Protein AF-A0A7S3RG08-F1 (afdb_monomer_lite)

Foldseek 3Di:
DDDDDDDDDPPVVVVVVVVVVVVVPPDDDQPVVLVVAEDDDQWDADPVRDTDGAAPSSVQSVVQCCCVPVAVVVLCVVVVFDAQHEYADDLQDPDQKDKDWAWDWDWDADPVRDTDTDTDTHIYIHGHQAHRPVGDDRNPHGFFPLQVNLRSLLNSLCSPPVDPDLSSLLVSLVSQLVCVVSVNADLVPGDHPPDDPQPSSNVCSNCSSPDDSVVSVVSRVVVVVVVVVVVVVVCVVVVVPDDDDDDDDD

pLDDT: mean 86.71, std 19.82, range [32.44, 98.81]

Sequence (250 aa):
KVPKAQVRSASSAATLRSTLSEAKKQDDSVDPALYAQYFSFCTMKGPDGQKIALRNRDKVVKTLHDLNSKVATPICRKFGLRFSFFSEHHCQAKKAGVTVKEPMRLRKKNADGEEIEELRHLVTIRLRLRVHPTKGDPHKDFISRGTQMAVLLHELCHLKHMNHGKGFMLFLREIFAHAKTLGIFNPAELSNEIPSPWPWEQAIFRTGGDVEEEELLRLFAEDVAARKAKEAAKAATEGAEQPEAAEAHP

Organism: NCBI:txid141414

Structure (mmCIF, N/CA/C/O backbone):
data_AF-A0A7S3RG08-F1
#
_entry.id   AF-A0A7S3RG08-F1
#
loop_
_atom_site.group_PDB
_atom_site.id
_atom_site.type_symbol
_atom_site.label_atom_id
_atom_site.label_alt_id
_atom_site.label_comp_id
_atom_site.label_asym_id
_atom_site.label_entity_id
_atom_site.label_seq_id
_atom_site.pdbx_PDB_ins_code
_atom_site.Cartn_x
_atom_site.Cartn_y
_atom_site.Cartn_z
_atom_site.occupancy
_atom_site.B_iso_or_equiv
_atom_site.auth_seq_id
_atom_site.auth_comp_id
_atom_site.auth_asym_id
_atom_site.auth_atom_id
_atom_site.pdbx_PDB_model_num
ATOM 1 N N . LYS A 1 1 ? 0.805 3.610 -74.598 1.00 41.62 1 LYS A N 1
ATOM 2 C CA . LYS A 1 1 ? 0.544 2.249 -74.062 1.00 41.62 1 LYS A CA 1
ATOM 3 C C . LYS A 1 1 ? 0.907 2.246 -72.580 1.00 41.62 1 LYS A C 1
ATOM 5 O O . LYS A 1 1 ? 2.076 2.427 -72.286 1.00 41.62 1 LYS A O 1
ATOM 10 N N . VAL A 1 2 ? -0.066 2.086 -71.681 1.00 32.44 2 VAL A N 1
ATOM 11 C CA . VAL A 1 2 ? 0.144 1.905 -70.230 1.00 32.44 2 VAL A CA 1
ATOM 12 C C . VAL A 1 2 ? -0.869 0.849 -69.774 1.00 32.44 2 VAL A C 1
ATOM 14 O O . VAL A 1 2 ? -2.054 1.037 -70.057 1.00 32.44 2 VAL A O 1
ATOM 17 N N . PRO A 1 3 ? -0.462 -0.268 -69.148 1.00 40.38 3 PRO A N 1
ATOM 18 C CA . PRO A 1 3 ? -1.406 -1.272 -68.675 1.00 40.38 3 PRO A CA 1
ATOM 19 C C . PRO A 1 3 ? -1.976 -0.886 -67.304 1.00 40.38 3 PRO A C 1
ATOM 21 O O . PRO A 1 3 ? -1.238 -0.556 -66.378 1.00 40.38 3 PRO A O 1
ATOM 24 N N . LYS A 1 4 ? -3.302 -0.983 -67.154 1.00 40.00 4 LYS A N 1
ATOM 25 C CA . LYS A 1 4 ? -3.939 -1.070 -65.833 1.00 40.00 4 LYS A CA 1
ATOM 26 C C . LYS A 1 4 ? -3.632 -2.443 -65.231 1.00 40.00 4 LYS A C 1
ATOM 28 O O . LYS A 1 4 ? -3.818 -3.448 -65.910 1.00 40.00 4 LYS A O 1
ATOM 33 N N . ALA A 1 5 ? -3.282 -2.487 -63.950 1.00 36.06 5 ALA A N 1
ATOM 34 C CA . ALA A 1 5 ? -3.317 -3.707 -63.150 1.00 36.06 5 ALA A CA 1
ATOM 35 C C . ALA A 1 5 ? -4.125 -3.445 -61.872 1.00 36.06 5 ALA A C 1
ATOM 37 O O . ALA A 1 5 ? -3.816 -2.538 -61.104 1.00 36.06 5 ALA A O 1
ATOM 38 N N . GLN A 1 6 ? -5.181 -4.230 -61.668 1.00 38.22 6 GLN A N 1
ATOM 39 C CA . GLN A 1 6 ? -6.057 -4.175 -60.500 1.00 38.22 6 GLN A CA 1
ATOM 40 C C . GLN A 1 6 ? -6.332 -5.614 -60.057 1.00 38.22 6 GLN A C 1
ATOM 42 O O . GLN A 1 6 ? -7.189 -6.275 -60.635 1.00 38.22 6 GLN A O 1
ATOM 47 N N . VAL A 1 7 ? -5.631 -6.106 -59.030 1.00 34.84 7 VAL A N 1
ATOM 48 C CA . VAL A 1 7 ? -5.996 -7.355 -58.337 1.00 34.84 7 VAL A CA 1
ATOM 49 C C . VAL A 1 7 ? -5.845 -7.175 -56.825 1.00 34.84 7 VAL A C 1
ATOM 51 O O . VAL A 1 7 ? -5.022 -6.405 -56.337 1.00 34.84 7 VAL A O 1
ATOM 54 N N . ARG A 1 8 ? -6.739 -7.847 -56.100 1.00 38.22 8 ARG A N 1
ATOM 55 C CA . ARG A 1 8 ? -7.022 -7.730 -54.665 1.00 38.22 8 ARG A CA 1
ATOM 56 C C . ARG A 1 8 ? -5.995 -8.476 -53.803 1.00 38.22 8 ARG A C 1
ATOM 58 O O . ARG A 1 8 ? -5.472 -9.499 -54.225 1.00 38.22 8 ARG A O 1
ATOM 65 N N . SER A 1 9 ? -5.863 -8.074 -52.536 1.00 36.94 9 SER A N 1
ATOM 66 C CA . SER A 1 9 ? -5.357 -8.943 -51.462 1.00 36.94 9 SER A CA 1
ATOM 67 C C . SER A 1 9 ? -6.270 -8.853 -50.237 1.00 36.94 9 SER A C 1
ATOM 69 O O . SER A 1 9 ? -6.227 -7.892 -49.472 1.00 36.94 9 SER A O 1
ATOM 71 N N . ALA A 1 10 ? -7.125 -9.861 -50.051 1.00 41.03 10 ALA A N 1
ATOM 72 C CA . ALA A 1 10 ? -8.086 -9.946 -48.944 1.00 41.03 10 ALA A CA 1
ATOM 73 C C . ALA A 1 10 ? -7.464 -10.499 -47.637 1.00 41.03 10 ALA A C 1
ATOM 75 O O . ALA A 1 10 ? -8.153 -11.107 -46.823 1.00 41.03 10 ALA A O 1
ATOM 76 N N . SER A 1 11 ? -6.155 -10.306 -47.442 1.00 44.78 11 SER A N 1
ATOM 77 C CA . SER A 1 11 ? -5.362 -10.970 -46.394 1.00 44.78 11 SER A CA 1
ATOM 78 C C . SER A 1 11 ? -5.522 -10.351 -44.990 1.00 44.78 11 SER A C 1
ATOM 80 O O . SER A 1 11 ? -5.524 -11.057 -43.986 1.00 44.78 11 SER A O 1
ATOM 82 N N . SER A 1 12 ? -5.747 -9.034 -44.895 1.00 49.91 12 SER A N 1
ATOM 83 C CA . SER A 1 12 ? -5.766 -8.303 -43.610 1.00 49.91 12 SER A CA 1
ATOM 84 C C . SER A 1 12 ? -6.904 -8.718 -42.653 1.00 49.91 12 SER A C 1
ATOM 86 O O . SER A 1 12 ? -6.709 -8.849 -41.442 1.00 49.91 12 SER A O 1
ATOM 88 N N . ALA A 1 13 ? -8.104 -8.980 -43.184 1.00 38.69 13 ALA A N 1
ATOM 89 C CA . ALA A 1 13 ? -9.294 -9.221 -42.363 1.00 38.69 13 ALA A CA 1
ATOM 90 C C . ALA A 1 13 ? -9.295 -10.586 -41.645 1.00 38.69 13 ALA A C 1
ATOM 92 O O . ALA A 1 13 ? -9.908 -10.714 -40.583 1.00 38.69 13 ALA A O 1
ATOM 93 N N . ALA A 1 14 ? -8.611 -11.596 -42.193 1.00 39.59 14 ALA A N 1
ATOM 94 C CA . ALA A 1 14 ? -8.509 -12.918 -41.575 1.00 39.59 14 ALA A CA 1
ATOM 95 C C . ALA A 1 14 ? -7.626 -12.876 -40.316 1.00 39.59 14 ALA A C 1
ATOM 97 O O . ALA A 1 14 ? -8.040 -13.336 -39.253 1.00 39.59 14 ALA A O 1
ATOM 98 N N . THR A 1 15 ? -6.464 -12.225 -40.399 1.00 42.50 15 THR A N 1
ATOM 99 C CA . THR A 1 15 ? -5.513 -12.068 -39.284 1.00 42.50 15 THR A CA 1
ATOM 100 C C . THR A 1 15 ? -6.096 -11.231 -38.135 1.00 42.50 15 THR A C 1
ATOM 102 O O . THR A 1 15 ? -5.919 -11.562 -36.959 1.00 42.50 15 THR A O 1
ATOM 105 N N . LEU A 1 16 ? -6.877 -10.191 -38.454 1.00 37.06 16 LEU A N 1
ATOM 106 C CA . LEU A 1 16 ? -7.603 -9.397 -37.452 1.00 37.06 16 LEU A CA 1
ATOM 107 C C . LEU A 1 16 ? -8.741 -10.179 -36.772 1.00 37.06 16 LEU A C 1
ATOM 109 O O . LEU A 1 16 ? -8.974 -10.000 -35.579 1.00 37.06 16 LEU A O 1
ATOM 113 N N . ARG A 1 17 ? -9.428 -11.088 -37.479 1.00 38.31 17 ARG A N 1
ATOM 114 C CA . ARG A 1 17 ? -10.416 -11.985 -36.846 1.00 38.31 17 ARG A CA 1
ATOM 115 C C . ARG A 1 17 ? -9.762 -13.094 -36.021 1.00 38.31 17 ARG A C 1
ATOM 117 O O . ARG A 1 17 ? -10.296 -13.424 -34.967 1.00 38.31 17 ARG A O 1
ATOM 124 N N . SER A 1 18 ? -8.609 -13.616 -36.448 1.00 39.56 18 SER A N 1
ATOM 125 C CA . SER A 1 18 ? -7.831 -14.612 -35.695 1.00 39.56 18 SER A CA 1
ATOM 126 C C . SER A 1 18 ? -7.465 -14.079 -34.310 1.00 39.56 18 SER A C 1
ATOM 128 O O . SER A 1 18 ? -7.875 -14.650 -33.300 1.00 39.56 18 SER A O 1
ATOM 130 N N . THR A 1 19 ? -6.812 -12.915 -34.268 1.00 42.00 19 THR A N 1
ATOM 131 C CA . THR A 1 19 ? -6.352 -12.266 -33.029 1.00 42.00 19 THR A CA 1
ATOM 132 C C . THR A 1 19 ? -7.499 -11.840 -32.101 1.00 42.00 19 THR A C 1
ATOM 134 O O . THR A 1 19 ? -7.378 -11.949 -30.881 1.00 42.00 19 THR A O 1
ATOM 137 N N . LEU A 1 20 ? -8.653 -11.435 -32.650 1.00 40.72 20 LEU A N 1
ATOM 138 C CA . LEU A 1 20 ? -9.878 -11.200 -31.868 1.00 40.72 20 LEU A CA 1
ATOM 139 C C . LEU A 1 20 ? -10.542 -12.493 -31.354 1.00 40.72 20 LEU A C 1
ATOM 141 O O . LEU A 1 20 ? -11.246 -12.446 -30.346 1.00 40.72 20 LEU A O 1
ATOM 145 N N . SER A 1 21 ? -10.338 -13.637 -32.016 1.00 39.09 21 SER A N 1
ATOM 146 C CA . SER A 1 21 ? -10.862 -14.935 -31.565 1.00 39.09 21 SER A CA 1
ATOM 147 C C . SER A 1 21 ? -9.992 -15.577 -30.479 1.00 39.09 21 SER A C 1
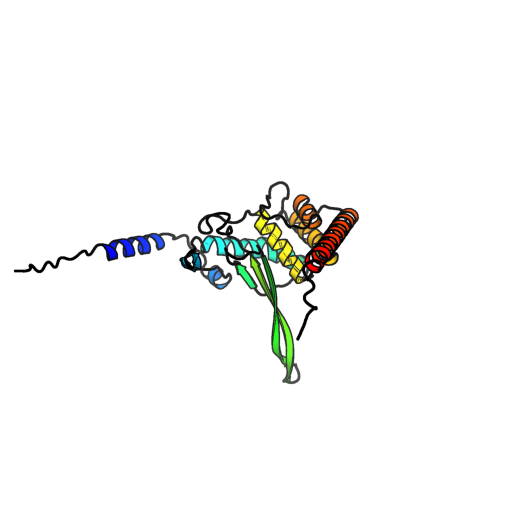ATOM 149 O O . SER A 1 21 ? -10.526 -16.162 -29.540 1.00 39.09 21 SER A O 1
ATOM 151 N N . GLU A 1 22 ? -8.670 -15.394 -30.538 1.00 39.09 22 GLU A N 1
ATOM 152 C CA . GLU A 1 22 ? -7.740 -15.857 -29.498 1.00 39.09 22 GLU A CA 1
ATOM 153 C C . GLU A 1 22 ? -7.915 -15.065 -28.196 1.00 39.09 22 GLU A C 1
ATOM 155 O O . GLU A 1 22 ? -7.940 -15.654 -27.118 1.00 39.09 22 GLU A O 1
ATOM 160 N N . ALA A 1 23 ? -8.188 -13.757 -28.284 1.00 44.62 23 ALA A N 1
ATOM 161 C CA . ALA A 1 23 ? -8.595 -12.941 -27.134 1.00 44.62 23 ALA A CA 1
ATOM 162 C C . ALA A 1 23 ? -9.942 -13.367 -26.503 1.00 44.62 23 ALA A C 1
ATOM 164 O O . ALA A 1 23 ? -10.300 -12.874 -25.436 1.00 44.62 23 ALA A O 1
ATOM 165 N N . LYS A 1 24 ? -10.692 -14.268 -27.155 1.00 40.78 24 LYS A N 1
ATOM 166 C CA . LYS A 1 24 ? -11.990 -14.794 -26.706 1.00 40.78 24 LYS A CA 1
ATOM 167 C C . LYS A 1 24 ? -11.924 -16.211 -26.120 1.00 40.78 24 LYS A C 1
ATOM 169 O O . LYS A 1 24 ? -12.954 -16.710 -25.681 1.00 40.78 24 LYS A O 1
ATOM 174 N N . LYS A 1 25 ? -10.747 -16.851 -26.101 1.00 42.16 25 LYS A N 1
ATOM 175 C CA . LYS A 1 25 ? -10.520 -18.204 -25.548 1.00 42.16 25 LYS A CA 1
ATOM 176 C C . LYS A 1 25 ? -9.826 -18.198 -24.177 1.00 42.16 25 LYS A C 1
ATOM 178 O O . LYS A 1 25 ? -9.094 -19.123 -23.847 1.00 42.16 25 LYS A O 1
ATOM 183 N N . GLN A 1 26 ? -10.064 -17.163 -23.377 1.00 46.97 26 GLN A N 1
ATOM 184 C CA . GLN A 1 26 ? -9.669 -17.127 -21.968 1.00 46.97 26 GLN A CA 1
ATOM 185 C C . GLN A 1 26 ? -10.935 -17.143 -21.101 1.00 46.97 26 GLN A C 1
ATOM 187 O O . GLN A 1 26 ? -11.275 -16.159 -20.447 1.00 46.97 26 GLN A O 1
ATOM 192 N N . ASP A 1 27 ? -11.667 -18.257 -21.191 1.00 53.16 27 ASP A N 1
ATOM 193 C CA . ASP A 1 27 ? -12.793 -18.563 -20.311 1.00 53.16 27 ASP A CA 1
ATOM 194 C C . ASP A 1 27 ? -12.271 -19.306 -19.079 1.00 53.16 27 ASP A C 1
ATOM 196 O O . ASP A 1 27 ? -11.858 -20.459 -19.160 1.00 53.16 27 ASP A O 1
ATOM 200 N N . ASP A 1 28 ? -12.251 -18.586 -17.964 1.00 45.59 28 ASP A N 1
ATOM 201 C CA . ASP A 1 28 ? -12.190 -19.110 -16.603 1.00 45.59 28 ASP A CA 1
ATOM 202 C C . ASP A 1 28 ? -13.048 -18.144 -15.783 1.00 45.59 28 ASP A C 1
ATOM 204 O O . ASP A 1 28 ? -12.583 -17.064 -15.397 1.00 45.59 28 ASP A O 1
ATOM 208 N N . SER A 1 29 ? -14.327 -18.491 -15.624 1.00 55.09 29 SER A N 1
ATOM 209 C CA . SER A 1 29 ? -15.414 -17.661 -15.087 1.00 55.09 29 SER A CA 1
ATOM 210 C C . SER A 1 29 ? -14.999 -16.744 -13.924 1.00 55.09 29 SER A C 1
ATOM 212 O O . SER A 1 29 ? -14.999 -17.101 -12.746 1.00 55.09 29 SER A O 1
ATOM 214 N N . VAL A 1 30 ? -14.660 -15.495 -14.253 1.00 61.38 30 VAL A N 1
ATOM 215 C CA . VAL A 1 30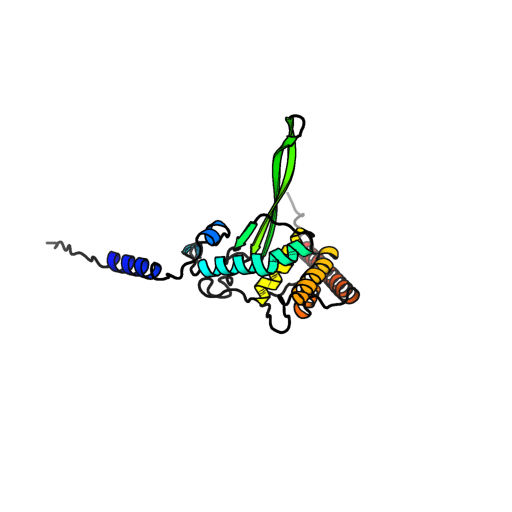 ? -14.405 -14.460 -13.249 1.00 61.38 30 VAL A CA 1
ATOM 216 C C . VAL A 1 30 ? -15.740 -13.855 -12.859 1.00 61.38 30 VAL A C 1
ATOM 218 O O . VAL A 1 30 ? -16.431 -13.305 -13.715 1.00 61.38 30 VAL A O 1
ATOM 221 N N . ASP A 1 31 ? -16.070 -13.924 -11.572 1.00 75.19 31 ASP A N 1
ATOM 222 C CA . ASP A 1 31 ? -17.279 -13.327 -11.010 1.00 75.19 31 ASP A CA 1
ATOM 223 C C . ASP A 1 31 ? -17.441 -11.856 -11.466 1.00 75.19 31 ASP A C 1
ATOM 225 O O . ASP A 1 31 ? -16.602 -11.007 -11.127 1.00 75.19 31 ASP A O 1
ATOM 229 N N . PRO A 1 32 ? -18.507 -11.522 -12.226 1.00 79.44 32 PRO A N 1
ATOM 230 C CA . PRO A 1 32 ? -18.786 -10.156 -12.657 1.00 79.44 32 PRO A CA 1
ATOM 231 C C . PRO A 1 32 ? -18.898 -9.157 -11.497 1.00 79.44 32 PRO A C 1
ATOM 233 O O . PRO A 1 32 ? -18.576 -7.980 -11.682 1.00 79.44 32 PRO A O 1
ATOM 236 N N . ALA A 1 33 ? -19.284 -9.603 -10.294 1.00 81.31 33 ALA A N 1
ATOM 237 C CA . ALA A 1 33 ? -19.347 -8.747 -9.111 1.00 81.31 33 ALA A CA 1
ATOM 238 C C . ALA A 1 33 ? -17.959 -8.222 -8.696 1.00 81.31 33 ALA A C 1
ATOM 240 O O . ALA A 1 33 ? -17.837 -7.069 -8.277 1.00 81.31 33 ALA A O 1
ATOM 241 N N . LEU A 1 34 ? -16.888 -9.002 -8.892 1.00 83.19 34 LEU A N 1
ATOM 242 C CA . LEU A 1 34 ? -15.521 -8.543 -8.617 1.00 83.19 34 LEU A CA 1
ATOM 243 C C . LEU A 1 34 ? -15.086 -7.430 -9.580 1.00 83.19 34 LEU A C 1
ATOM 245 O O . LEU A 1 34 ? -14.428 -6.479 -9.158 1.00 83.19 34 LEU A O 1
ATOM 249 N N . TYR A 1 35 ? -15.488 -7.501 -10.851 1.00 81.75 35 TYR A N 1
ATOM 250 C CA . TYR A 1 35 ? -15.232 -6.431 -11.823 1.00 81.75 35 TYR A CA 1
ATOM 251 C C . TYR A 1 35 ? -16.046 -5.159 -11.554 1.00 81.75 35 TYR A C 1
ATOM 253 O O . TYR A 1 35 ? -15.590 -4.072 -11.908 1.00 81.75 35 TYR A O 1
ATOM 261 N N . ALA A 1 36 ? -17.213 -5.273 -10.916 1.00 83.00 36 ALA A N 1
ATOM 262 C CA . ALA A 1 36 ? -17.966 -4.117 -10.430 1.00 83.00 36 ALA A CA 1
ATOM 263 C C . ALA A 1 36 ? -17.318 -3.475 -9.186 1.00 83.00 36 ALA A C 1
ATOM 265 O O . ALA A 1 36 ? -17.436 -2.266 -8.991 1.00 83.00 36 ALA A O 1
ATOM 266 N N . GLN A 1 37 ? -16.619 -4.262 -8.357 1.00 88.62 37 GLN A N 1
ATOM 267 C CA . GLN A 1 37 ? -16.020 -3.797 -7.102 1.00 88.62 37 GLN A CA 1
ATOM 268 C C . GLN A 1 37 ? -14.590 -3.240 -7.250 1.00 88.62 37 GLN A C 1
ATOM 270 O O . GLN A 1 37 ? -14.237 -2.299 -6.537 1.00 88.62 37 GLN A O 1
ATOM 275 N N . TYR A 1 38 ? -13.761 -3.791 -8.147 1.00 94.69 38 TYR A N 1
ATOM 276 C CA . TYR A 1 38 ? -12.337 -3.438 -8.257 1.00 94.69 38 TYR A CA 1
ATOM 277 C C . TYR A 1 38 ? -11.962 -2.866 -9.624 1.00 94.69 38 TYR A C 1
ATOM 279 O O . TYR A 1 38 ? -12.096 -3.512 -10.664 1.00 94.69 38 TYR A O 1
ATOM 287 N N . PHE A 1 39 ? -11.377 -1.667 -9.617 1.00 95.00 39 PHE A N 1
ATOM 288 C CA . PHE A 1 39 ? -10.855 -1.039 -10.827 1.00 95.00 39 PHE A CA 1
ATOM 289 C C . PHE A 1 39 ? -9.467 -1.584 -11.212 1.00 95.00 39 PHE A C 1
ATOM 291 O O . PHE A 1 39 ? -8.525 -1.530 -10.416 1.00 95.00 39 PHE A O 1
ATOM 298 N N . SER A 1 40 ? -9.335 -2.022 -12.470 1.00 96.00 40 SER A N 1
ATOM 299 C CA . SER A 1 40 ? -8.067 -2.361 -13.132 1.00 96.00 40 SER A CA 1
ATOM 300 C C . SER A 1 40 ? -7.937 -1.642 -14.477 1.00 96.00 40 SER A C 1
ATOM 302 O O . SER A 1 40 ? -8.880 -1.619 -15.278 1.00 96.00 40 SER A O 1
ATOM 304 N N . PHE A 1 41 ? -6.750 -1.101 -14.752 1.00 96.31 41 PHE A N 1
ATOM 305 C CA . PHE A 1 41 ? -6.427 -0.395 -15.987 1.00 96.31 41 PHE A CA 1
ATOM 306 C C . PHE A 1 41 ? -6.515 -1.314 -17.213 1.00 96.31 41 PHE A C 1
ATOM 308 O O . PHE A 1 41 ? -6.091 -2.469 -17.200 1.00 96.31 41 PHE A O 1
ATOM 315 N N . CYS A 1 42 ? -7.067 -0.785 -18.304 1.00 95.69 42 CYS A N 1
ATOM 316 C CA . CYS A 1 42 ? -7.198 -1.494 -19.578 1.00 95.69 42 CYS A CA 1
ATOM 317 C C . CYS A 1 42 ? -6.079 -1.180 -20.582 1.00 95.69 42 CYS A C 1
ATOM 319 O O . CYS A 1 42 ? -5.882 -1.951 -21.517 1.00 95.69 42 CYS A O 1
ATOM 321 N N . THR A 1 43 ? -5.333 -0.087 -20.402 1.00 96.88 43 THR A N 1
ATOM 322 C CA . THR A 1 43 ? -4.280 0.355 -21.330 1.00 96.88 43 THR A CA 1
ATOM 323 C C . THR A 1 43 ? -3.111 1.016 -20.610 1.00 96.88 43 THR A C 1
ATOM 325 O O . THR A 1 43 ? -3.338 1.689 -19.608 1.00 96.88 43 THR A O 1
ATOM 328 N N . MET A 1 44 ? -1.917 0.934 -21.197 1.00 96.81 44 MET A N 1
ATOM 329 C CA . MET A 1 44 ? -0.746 1.768 -20.886 1.00 96.81 44 MET A CA 1
ATOM 330 C C . MET A 1 44 ? -0.282 2.556 -22.125 1.00 96.81 44 MET A C 1
ATOM 332 O O . MET A 1 44 ? -0.791 2.322 -23.224 1.00 96.81 44 MET A O 1
ATOM 336 N N . LYS A 1 45 ? 0.689 3.468 -21.981 1.00 96.94 45 LYS A N 1
ATOM 337 C CA . LYS A 1 45 ? 1.345 4.134 -23.122 1.00 96.94 45 LYS A CA 1
ATOM 338 C C . LYS A 1 45 ? 2.577 3.344 -23.573 1.00 96.94 45 LYS A C 1
ATOM 340 O O . LYS A 1 45 ? 3.421 3.013 -22.745 1.00 96.94 45 LYS A O 1
ATOM 345 N N . GLY A 1 46 ? 2.697 3.067 -24.867 1.00 94.19 46 GLY A N 1
ATOM 346 C CA . GLY A 1 46 ? 3.921 2.552 -25.483 1.00 94.19 46 GLY A CA 1
ATOM 347 C C . GLY A 1 46 ? 5.019 3.619 -25.605 1.00 94.19 46 GLY A C 1
ATOM 348 O O . GLY A 1 46 ? 4.766 4.782 -25.277 1.00 94.19 46 GLY A O 1
ATOM 349 N N . PRO A 1 47 ? 6.216 3.246 -26.102 1.00 92.38 47 PRO A N 1
ATOM 350 C CA . PRO A 1 47 ? 7.321 4.180 -26.344 1.00 92.38 47 PRO A CA 1
ATOM 351 C C . PRO A 1 47 ? 6.901 5.367 -27.220 1.00 92.38 47 PRO A C 1
ATOM 353 O O . PRO A 1 47 ? 7.149 6.516 -26.870 1.00 92.38 47 PRO A O 1
ATOM 356 N N . ASP A 1 48 ? 6.138 5.093 -28.280 1.00 94.31 48 ASP A N 1
ATOM 357 C CA . ASP A 1 48 ? 5.648 6.080 -29.256 1.00 94.31 48 ASP A CA 1
ATOM 358 C C . ASP A 1 48 ? 4.373 6.813 -28.781 1.00 94.31 48 ASP A C 1
ATOM 360 O O . ASP A 1 48 ? 3.605 7.354 -29.574 1.00 94.31 48 ASP A O 1
ATOM 364 N N . GLY A 1 49 ? 4.055 6.754 -27.482 1.00 93.69 49 GLY A N 1
ATOM 365 C CA . GLY A 1 49 ? 2.857 7.355 -26.876 1.00 93.69 49 GLY A CA 1
ATOM 366 C C . GLY A 1 49 ? 1.528 6.633 -27.160 1.00 93.69 49 GLY A C 1
ATOM 367 O O . GLY A 1 49 ? 0.529 6.905 -26.488 1.00 93.69 49 GLY A O 1
ATOM 368 N N . GLN A 1 50 ? 1.515 5.690 -28.104 1.00 95.88 50 GLN A N 1
ATOM 369 C CA . GLN A 1 50 ? 0.368 4.861 -28.489 1.00 95.88 50 GLN A CA 1
ATOM 370 C C . GLN A 1 50 ? -0.244 4.062 -27.323 1.00 95.88 50 GLN A C 1
ATOM 372 O O . GLN A 1 50 ? 0.460 3.616 -26.419 1.00 95.88 50 GLN A O 1
ATOM 377 N N . LYS A 1 51 ? -1.569 3.852 -27.328 1.00 97.00 51 LYS A N 1
ATOM 378 C CA . LYS A 1 51 ? -2.265 3.080 -26.281 1.00 97.00 51 LYS A CA 1
ATOM 379 C C . LYS A 1 51 ? -2.114 1.575 -26.525 1.00 97.00 51 LYS A C 1
ATOM 381 O O . LYS A 1 51 ? -2.622 1.061 -27.515 1.00 97.00 51 LYS A O 1
ATOM 386 N N . ILE A 1 52 ? -1.484 0.868 -25.589 1.00 96.69 52 ILE A N 1
ATOM 387 C CA . ILE A 1 52 ? -1.296 -0.590 -25.621 1.00 96.69 52 ILE A CA 1
ATOM 388 C C . ILE A 1 52 ? -2.234 -1.237 -24.596 1.00 96.69 52 ILE A C 1
ATOM 390 O O . ILE A 1 52 ? -2.229 -0.846 -23.429 1.00 96.69 52 ILE A O 1
ATOM 394 N N . ALA A 1 53 ? -3.033 -2.225 -25.009 1.00 97.12 53 ALA A N 1
ATOM 395 C CA . ALA A 1 53 ? -4.000 -2.901 -24.141 1.00 97.12 53 ALA A CA 1
ATOM 396 C C . ALA A 1 53 ? -3.327 -3.850 -23.127 1.00 97.12 53 ALA A C 1
ATOM 398 O O . ALA A 1 53 ? -2.595 -4.767 -23.506 1.00 97.12 53 ALA A O 1
ATOM 399 N N . LEU A 1 54 ? -3.597 -3.658 -21.833 1.00 96.06 54 LEU A N 1
ATOM 400 C CA . LEU A 1 54 ? -3.050 -4.477 -20.747 1.00 96.06 54 LEU A CA 1
ATOM 401 C C . LEU A 1 54 ? -3.785 -5.825 -20.647 1.00 96.06 54 LEU A C 1
ATOM 403 O O . LEU A 1 54 ? -5.014 -5.880 -20.615 1.00 96.06 54 LEU A O 1
ATOM 407 N N . ARG A 1 55 ? -3.013 -6.916 -20.570 1.00 95.62 55 ARG A N 1
ATOM 408 C CA . ARG A 1 55 ? -3.511 -8.304 -20.458 1.00 95.62 55 ARG A CA 1
ATOM 409 C C . ARG A 1 55 ? -3.653 -8.725 -18.989 1.00 95.62 55 ARG A C 1
ATOM 411 O O . ARG A 1 55 ? -3.187 -8.008 -18.103 1.00 95.62 55 ARG A O 1
ATOM 418 N N . ASN A 1 56 ? -4.252 -9.885 -18.718 1.00 95.62 56 ASN A N 1
ATOM 419 C CA . ASN A 1 56 ? -4.335 -10.477 -17.371 1.00 95.62 56 ASN A CA 1
ATOM 420 C C . ASN A 1 56 ? -4.977 -9.534 -16.322 1.00 95.62 56 ASN A C 1
ATOM 422 O O . ASN A 1 56 ? -4.449 -9.332 -15.226 1.00 95.62 56 ASN A O 1
ATOM 426 N N . ARG A 1 57 ? -6.076 -8.859 -16.695 1.00 95.44 57 ARG A N 1
ATOM 427 C CA . ARG A 1 57 ? -6.829 -7.938 -15.811 1.00 95.44 57 ARG A CA 1
ATOM 428 C C . ARG A 1 57 ? -7.642 -8.689 -14.754 1.00 95.44 57 ARG A C 1
ATOM 430 O O . ARG A 1 57 ? -7.824 -8.189 -13.650 1.00 95.44 57 ARG A O 1
ATOM 437 N N . ASP A 1 58 ? -8.050 -9.909 -15.070 1.00 94.50 58 ASP A N 1
ATOM 438 C CA . ASP A 1 58 ? -8.620 -10.887 -14.147 1.00 94.50 58 ASP A CA 1
ATOM 439 C C . ASP A 1 58 ? -7.668 -11.175 -12.977 1.00 94.50 58 ASP A C 1
ATOM 441 O O . ASP A 1 58 ? -8.081 -11.115 -11.822 1.00 94.50 58 ASP A O 1
ATOM 445 N N . LYS A 1 59 ? -6.374 -11.393 -13.255 1.00 96.19 59 LYS A N 1
ATOM 446 C CA . LYS A 1 59 ? -5.346 -11.638 -12.236 1.00 96.19 59 LYS A CA 1
ATOM 447 C C . LYS A 1 59 ? -5.156 -10.424 -11.327 1.00 96.19 59 LYS A C 1
ATOM 449 O O . LYS A 1 59 ? -5.014 -10.599 -10.117 1.00 96.19 59 LYS A O 1
ATOM 454 N N . VAL A 1 60 ? -5.209 -9.205 -11.878 1.00 97.38 60 VAL A N 1
ATOM 455 C CA . VAL A 1 60 ? -5.227 -7.960 -11.087 1.00 97.38 60 VAL A CA 1
ATOM 456 C C . VAL A 1 60 ? -6.443 -7.927 -10.166 1.00 97.38 60 VAL A C 1
ATOM 458 O O . VAL A 1 60 ? -6.272 -7.754 -8.966 1.00 97.38 60 VAL A O 1
ATOM 461 N N . VAL A 1 61 ? -7.655 -8.117 -10.696 1.00 97.06 61 VAL A N 1
ATOM 462 C CA . VAL A 1 61 ? -8.905 -8.047 -9.917 1.00 97.06 61 VAL A CA 1
ATOM 463 C C . VAL A 1 61 ? -8.953 -9.121 -8.826 1.00 97.06 61 VAL A C 1
ATOM 465 O O . VAL A 1 61 ? -9.229 -8.795 -7.673 1.00 97.06 61 VAL A O 1
ATOM 468 N N . LYS A 1 62 ? -8.588 -10.372 -9.143 1.00 96.88 62 LYS A N 1
ATOM 469 C CA . LYS A 1 62 ? -8.453 -11.469 -8.166 1.00 96.88 62 LYS A CA 1
ATOM 470 C C . LYS A 1 62 ? -7.436 -11.116 -7.069 1.00 96.88 62 LYS A C 1
ATOM 472 O O . LYS A 1 62 ? -7.718 -11.306 -5.892 1.00 96.88 62 LYS A O 1
ATOM 477 N N . THR A 1 63 ? -6.293 -10.525 -7.432 1.00 98.06 63 THR A N 1
ATOM 478 C CA . THR A 1 63 ? -5.262 -10.096 -6.467 1.00 98.06 63 THR A CA 1
ATOM 479 C C . THR A 1 63 ? -5.736 -8.924 -5.602 1.00 98.06 63 THR A C 1
ATOM 481 O O . THR A 1 63 ? -5.508 -8.941 -4.397 1.00 98.06 63 THR A O 1
ATOM 484 N N . LEU A 1 64 ? -6.421 -7.920 -6.167 1.00 98.44 64 LEU A N 1
ATOM 485 C CA . LEU A 1 64 ? -7.018 -6.813 -5.406 1.00 98.44 64 LEU A CA 1
ATOM 486 C C . LEU A 1 64 ? -8.083 -7.312 -4.424 1.00 98.44 64 LEU A C 1
ATOM 488 O O . LEU A 1 64 ? -8.101 -6.858 -3.281 1.00 98.44 64 LEU A O 1
ATOM 492 N N . HIS A 1 65 ? -8.922 -8.263 -4.841 1.00 97.75 65 HIS A N 1
ATOM 493 C CA . HIS A 1 65 ? -9.882 -8.906 -3.951 1.00 97.75 65 HIS A CA 1
ATOM 494 C C . HIS A 1 65 ? -9.170 -9.596 -2.784 1.00 97.75 65 HIS A C 1
ATOM 496 O O . HIS A 1 65 ? -9.464 -9.281 -1.636 1.00 97.75 65 HIS A O 1
ATOM 502 N N . ASP A 1 66 ? -8.197 -10.466 -3.065 1.00 97.94 66 ASP A N 1
ATOM 503 C CA . ASP A 1 66 ? -7.444 -11.203 -2.042 1.00 97.94 66 ASP A CA 1
ATOM 504 C C . ASP A 1 66 ? -6.685 -10.281 -1.076 1.00 97.94 66 ASP A C 1
ATOM 506 O O . ASP A 1 66 ? -6.639 -10.532 0.127 1.00 97.94 66 ASP A O 1
ATOM 510 N N . LEU A 1 67 ? -6.094 -9.197 -1.585 1.00 98.50 67 LEU A N 1
ATOM 511 C CA . LEU A 1 67 ? -5.458 -8.163 -0.768 1.00 98.50 67 LEU A CA 1
ATOM 512 C C . LEU A 1 67 ? -6.479 -7.449 0.129 1.00 98.50 67 LEU A C 1
ATOM 514 O O . LEU A 1 67 ? -6.217 -7.238 1.312 1.00 98.50 67 LEU A O 1
ATOM 518 N N . ASN A 1 68 ? -7.649 -7.098 -0.402 1.00 98.31 68 ASN A N 1
ATOM 519 C CA . ASN A 1 68 ? -8.670 -6.391 0.362 1.00 98.31 68 ASN A CA 1
ATOM 520 C C . ASN A 1 68 ? -9.317 -7.281 1.438 1.00 98.31 68 ASN A C 1
ATOM 522 O O . ASN A 1 68 ? -9.403 -6.891 2.604 1.00 98.31 68 ASN A O 1
ATOM 526 N N . SER A 1 69 ? -9.766 -8.480 1.061 1.00 97.31 69 SER A N 1
ATOM 527 C CA . SER A 1 69 ? -10.544 -9.367 1.930 1.00 97.31 69 SER A CA 1
ATOM 528 C C . SER A 1 69 ? -9.680 -10.070 2.977 1.00 97.31 69 SER A C 1
ATOM 530 O O . SER A 1 69 ? -10.067 -10.113 4.145 1.00 97.31 69 SER A O 1
ATOM 532 N N . LYS A 1 70 ? -8.495 -10.566 2.592 1.00 97.88 70 LYS A N 1
ATOM 533 C CA . LYS A 1 70 ? -7.623 -11.353 3.481 1.00 97.88 70 LYS A CA 1
ATOM 534 C C . LYS A 1 70 ? -6.619 -10.508 4.264 1.00 97.88 70 LYS A C 1
ATOM 536 O O . LYS A 1 70 ? -6.119 -10.999 5.265 1.00 97.88 70 LYS A O 1
ATOM 541 N N . VAL A 1 71 ? -6.315 -9.273 3.841 1.00 98.31 71 VAL A N 1
ATOM 542 C CA . VAL A 1 71 ? -5.250 -8.449 4.459 1.00 98.31 71 VAL A CA 1
ATOM 543 C C . VAL A 1 71 ? -5.760 -7.093 4.938 1.00 98.31 71 VAL A C 1
ATOM 545 O O . VAL A 1 71 ? -5.716 -6.812 6.135 1.00 98.31 71 VAL A O 1
ATOM 548 N N . ALA A 1 72 ? -6.286 -6.260 4.037 1.00 98.44 72 ALA A N 1
ATOM 549 C CA . ALA A 1 72 ? -6.694 -4.902 4.390 1.00 98.44 72 ALA A CA 1
ATOM 550 C C . ALA A 1 72 ? -7.858 -4.891 5.390 1.00 98.44 72 ALA A C 1
ATOM 552 O O . ALA A 1 72 ? -7.793 -4.200 6.402 1.00 98.44 72 ALA A O 1
ATOM 553 N N . THR A 1 73 ? -8.899 -5.693 5.153 1.00 98.06 73 THR A N 1
ATOM 554 C CA . THR A 1 73 ? -10.110 -5.716 5.988 1.00 98.06 73 THR A CA 1
ATOM 555 C C . THR A 1 73 ? -9.844 -6.169 7.437 1.00 98.06 73 THR A C 1
ATOM 557 O O . THR A 1 73 ? -10.293 -5.463 8.346 1.00 98.06 73 THR A O 1
ATOM 560 N N . PRO A 1 74 ? -9.104 -7.268 7.714 1.00 98.25 74 PRO A N 1
ATOM 561 C CA . PRO A 1 74 ? -8.724 -7.641 9.081 1.00 98.25 74 PRO A CA 1
ATOM 562 C C . PRO A 1 74 ? -7.936 -6.549 9.818 1.00 98.25 74 PRO A C 1
ATOM 564 O O . PRO A 1 74 ? -8.268 -6.209 10.954 1.00 98.25 74 PRO A O 1
ATOM 567 N N . ILE A 1 75 ? -6.948 -5.942 9.154 1.00 98.50 75 ILE A N 1
ATOM 568 C CA . ILE A 1 75 ? -6.093 -4.899 9.739 1.00 98.50 75 ILE A CA 1
ATOM 569 C C . ILE A 1 75 ? -6.903 -3.621 9.998 1.00 98.50 75 ILE A C 1
ATOM 571 O O . ILE A 1 75 ? -6.870 -3.077 11.102 1.00 98.50 75 ILE A O 1
ATOM 575 N N . CYS A 1 76 ? -7.715 -3.185 9.032 1.00 98.50 76 CYS A N 1
ATOM 576 C CA . CYS A 1 76 ? -8.644 -2.071 9.207 1.00 98.50 76 CYS A CA 1
ATOM 577 C C . CYS A 1 76 ? -9.587 -2.287 10.395 1.00 98.50 76 CYS A C 1
ATOM 579 O O . CYS A 1 76 ? -9.787 -1.364 11.184 1.00 98.50 76 CYS A O 1
ATOM 581 N N . ARG A 1 77 ? -10.115 -3.507 10.572 1.00 98.12 77 ARG A N 1
ATOM 582 C CA . ARG A 1 77 ? -10.967 -3.859 11.717 1.00 98.12 77 ARG A CA 1
ATOM 583 C C . ARG A 1 77 ? -10.215 -3.759 13.047 1.00 98.12 77 ARG A C 1
ATOM 585 O O . ARG A 1 77 ? -10.767 -3.192 13.984 1.00 98.12 77 ARG A O 1
ATOM 592 N N . LYS A 1 78 ? -8.979 -4.267 13.135 1.00 98.19 78 LYS A N 1
ATOM 593 C CA . LYS A 1 78 ? -8.160 -4.201 14.362 1.00 98.19 78 LYS A CA 1
ATOM 594 C C . LYS A 1 78 ? -7.852 -2.764 14.787 1.00 98.19 78 LYS A C 1
ATOM 596 O O . LYS A 1 78 ? -7.911 -2.466 15.976 1.00 98.19 78 LYS A O 1
ATOM 601 N N . PHE A 1 79 ? -7.513 -1.900 13.833 1.00 98.25 79 PHE A N 1
ATOM 602 C CA . PHE A 1 79 ? -7.009 -0.549 14.104 1.00 98.25 79 PHE A CA 1
ATOM 603 C C . PHE A 1 79 ? -8.043 0.575 13.890 1.00 98.25 79 PHE A C 1
ATOM 605 O O . PHE A 1 79 ? -7.688 1.751 13.937 1.00 98.25 79 PHE A O 1
ATOM 612 N N . GLY A 1 80 ? -9.313 0.240 13.634 1.00 97.94 80 GLY A N 1
ATOM 613 C CA . GLY A 1 80 ? -10.384 1.220 13.405 1.00 97.94 80 GLY A CA 1
ATOM 614 C C . GLY A 1 80 ? -10.234 2.040 12.115 1.00 97.94 80 GLY A C 1
ATOM 615 O O . GLY A 1 80 ? -10.820 3.116 11.993 1.00 97.94 80 GLY A O 1
ATOM 616 N N . LEU A 1 81 ? -9.445 1.560 11.150 1.00 97.81 81 LEU A N 1
ATOM 617 C CA . LEU A 1 81 ? -9.171 2.266 9.898 1.00 97.81 81 LEU A CA 1
ATOM 618 C C . LEU A 1 81 ? -10.292 2.029 8.881 1.00 97.81 81 LEU A C 1
ATOM 620 O O . LEU A 1 81 ? -10.909 0.964 8.850 1.00 97.81 81 LEU A O 1
ATOM 624 N N . ARG A 1 82 ? -10.538 3.007 8.005 1.00 96.56 82 ARG A N 1
ATOM 625 C CA . ARG A 1 82 ? -11.542 2.910 6.934 1.00 96.56 82 ARG A CA 1
ATOM 626 C C . ARG A 1 82 ? -11.021 3.576 5.663 1.00 96.56 82 ARG A C 1
ATOM 628 O O . ARG A 1 82 ? -10.401 4.635 5.731 1.00 96.56 82 ARG A O 1
ATOM 635 N N . PHE A 1 83 ? -11.324 2.978 4.517 1.00 97.38 83 PHE A N 1
ATOM 636 C CA . PHE A 1 83 ? -11.168 3.586 3.199 1.00 97.38 83 PHE A CA 1
ATOM 637 C C . PHE A 1 83 ? -12.426 3.330 2.360 1.00 97.38 83 PHE A C 1
ATOM 639 O O . PHE A 1 83 ? -13.221 2.446 2.672 1.00 97.38 83 PHE A O 1
ATOM 646 N N . SER A 1 84 ? -12.621 4.138 1.322 1.00 95.94 84 SER A N 1
ATOM 647 C CA . SER A 1 84 ? -13.771 4.085 0.414 1.00 95.94 84 SER A CA 1
ATOM 648 C C . SER A 1 84 ? -13.507 3.175 -0.785 1.00 95.94 84 SER A C 1
ATOM 650 O O . SER A 1 84 ? -14.381 2.402 -1.165 1.00 95.94 84 SER A O 1
ATOM 652 N N . PHE A 1 85 ? -12.303 3.247 -1.366 1.00 96.69 85 PHE A N 1
ATOM 653 C CA . PHE A 1 85 ? -11.957 2.531 -2.596 1.00 96.69 85 PHE A CA 1
ATOM 654 C C . PHE A 1 85 ? -10.581 1.864 -2.535 1.00 96.69 85 PHE A C 1
ATOM 656 O O . PHE A 1 85 ? -9.624 2.421 -1.993 1.00 96.69 85 PHE A O 1
ATOM 663 N N . PHE A 1 86 ? -10.488 0.692 -3.167 1.00 97.81 86 PHE A N 1
ATOM 664 C CA . PHE A 1 86 ? -9.270 -0.096 -3.335 1.00 97.81 86 PHE A CA 1
ATOM 665 C C . PHE A 1 86 ? -9.116 -0.480 -4.808 1.00 97.81 86 PHE A C 1
ATOM 667 O O . PHE A 1 86 ? -10.045 -1.023 -5.405 1.00 97.81 86 PHE A O 1
ATOM 674 N N . SER A 1 87 ? -7.984 -0.151 -5.431 1.00 97.88 87 SER A N 1
ATOM 675 C CA . SER A 1 87 ? -7.843 -0.251 -6.894 1.00 97.88 87 SER A CA 1
ATOM 676 C C . SER A 1 87 ? -6.404 -0.470 -7.362 1.00 97.88 87 SER A C 1
ATOM 678 O O . SER A 1 87 ? -5.446 -0.282 -6.610 1.00 97.88 87 SER A O 1
ATOM 680 N N . GLU A 1 88 ? -6.240 -0.853 -8.628 1.00 98.38 88 GLU A N 1
ATOM 681 C CA . GLU A 1 88 ? -4.929 -0.884 -9.276 1.00 98.38 88 GLU A CA 1
ATOM 682 C C . GLU A 1 88 ? -4.362 0.544 -9.400 1.00 98.38 88 GLU A C 1
ATOM 684 O O . GLU A 1 88 ? -5.071 1.496 -9.731 1.00 98.38 88 GLU A O 1
ATOM 689 N N . HIS A 1 89 ? -3.056 0.695 -9.184 1.00 98.25 89 HIS A N 1
ATOM 690 C CA . HIS A 1 89 ? -2.285 1.860 -9.604 1.00 98.25 89 HIS A CA 1
ATOM 691 C C . HIS A 1 89 ? -1.544 1.545 -10.907 1.00 98.25 89 HIS A C 1
ATOM 693 O O . HIS A 1 89 ? -1.093 0.422 -11.129 1.00 98.25 89 HIS A O 1
ATOM 699 N N . HIS A 1 90 ? -1.431 2.534 -11.791 1.00 98.25 90 HIS A N 1
ATOM 700 C CA . HIS A 1 90 ? -0.979 2.320 -13.163 1.00 98.25 90 HIS A CA 1
ATOM 701 C C . HIS A 1 90 ? 0.452 1.750 -13.221 1.00 98.25 90 HIS A C 1
ATOM 703 O O . HIS A 1 90 ? 1.330 2.215 -12.497 1.00 98.25 90 HIS A O 1
ATOM 709 N N . CYS A 1 91 ? 0.729 0.792 -14.117 1.00 97.69 91 CYS A N 1
ATOM 710 C CA . CYS A 1 91 ? 2.047 0.140 -14.209 1.00 97.69 91 CYS A CA 1
ATOM 711 C C . CYS A 1 91 ? 3.205 1.122 -14.481 1.00 97.69 91 CYS A C 1
ATOM 713 O O . CYS A 1 91 ? 4.309 0.911 -13.997 1.00 97.69 91 CYS A O 1
ATOM 715 N N . GLN A 1 92 ? 2.946 2.224 -15.194 1.00 97.50 92 GLN A N 1
ATOM 716 C CA . GLN A 1 92 ? 3.911 3.312 -15.452 1.00 97.50 92 GLN A CA 1
ATOM 717 C C . GLN A 1 92 ? 3.979 4.385 -14.345 1.00 97.50 92 GLN A C 1
ATOM 719 O O . GLN A 1 92 ? 4.635 5.412 -14.514 1.00 97.50 92 GLN A O 1
ATOM 724 N N . ALA A 1 93 ? 3.269 4.218 -13.227 1.00 96.88 93 ALA A N 1
ATOM 725 C CA . ALA A 1 93 ? 3.396 5.139 -12.103 1.00 96.88 93 ALA A CA 1
ATOM 726 C C . ALA A 1 93 ? 4.740 4.932 -11.392 1.00 96.88 93 ALA A C 1
ATOM 728 O O . ALA A 1 93 ? 5.170 3.796 -11.199 1.00 96.88 93 ALA A O 1
ATOM 729 N N . LYS A 1 94 ? 5.384 6.022 -10.952 1.00 94.62 94 LYS A N 1
ATOM 730 C CA . LYS A 1 94 ? 6.670 5.955 -10.232 1.00 94.62 94 LYS A CA 1
ATOM 731 C C . LYS A 1 94 ? 6.522 5.280 -8.861 1.00 94.62 94 LYS A C 1
ATOM 733 O O . LYS A 1 94 ? 7.291 4.376 -8.536 1.00 94.62 94 LYS A O 1
ATOM 738 N N . LYS A 1 95 ? 5.510 5.678 -8.080 1.00 95.81 95 LYS A N 1
ATOM 739 C CA . LYS A 1 95 ? 5.205 5.089 -6.765 1.00 95.81 95 LYS A CA 1
ATOM 740 C C . LYS A 1 95 ? 4.576 3.698 -6.913 1.00 95.81 95 LYS A C 1
ATOM 742 O O . LYS A 1 95 ? 3.835 3.453 -7.864 1.00 95.81 95 LYS A O 1
ATOM 747 N N . ALA A 1 96 ? 4.873 2.801 -5.973 1.00 96.44 96 ALA A N 1
ATOM 748 C CA . ALA A 1 96 ? 4.277 1.465 -5.924 1.00 96.44 96 ALA A CA 1
ATOM 749 C C . ALA A 1 96 ? 2.876 1.467 -5.281 1.00 96.44 96 ALA A C 1
ATOM 751 O O . ALA A 1 96 ? 2.023 0.680 -5.683 1.00 96.44 96 ALA A O 1
ATOM 752 N N . GLY A 1 97 ? 2.621 2.384 -4.346 1.00 97.75 97 GLY A N 1
ATOM 753 C CA . GLY A 1 97 ? 1.311 2.644 -3.752 1.00 97.75 97 GLY A CA 1
ATOM 754 C C . GLY A 1 97 ? 0.995 4.139 -3.705 1.00 97.75 97 GLY A C 1
ATOM 755 O O . GLY A 1 97 ? 1.875 4.980 -3.928 1.00 97.75 97 GLY A O 1
ATOM 756 N N . VAL A 1 98 ? -0.278 4.465 -3.475 1.00 98.19 98 VAL A N 1
ATOM 757 C CA . VAL A 1 98 ? -0.699 5.799 -3.035 1.00 98.19 98 VAL A CA 1
ATOM 758 C C . VAL A 1 98 ? -2.044 5.761 -2.305 1.00 98.19 98 VAL A C 1
ATOM 760 O O . VAL A 1 98 ? -3.018 5.182 -2.793 1.00 98.19 98 VAL A O 1
ATOM 763 N N . THR A 1 99 ? -2.104 6.466 -1.179 1.00 98.31 99 THR A N 1
ATOM 764 C CA . THR A 1 99 ? -3.321 6.804 -0.436 1.00 98.31 99 THR A CA 1
ATOM 765 C C . THR A 1 99 ? -3.693 8.257 -0.695 1.00 98.31 99 THR A C 1
ATOM 767 O O . THR A 1 99 ? -2.898 9.167 -0.457 1.00 98.31 99 THR A O 1
ATOM 770 N N . VAL A 1 100 ? -4.914 8.485 -1.171 1.00 96.62 100 VAL A N 1
ATOM 771 C CA . VAL A 1 100 ? -5.465 9.820 -1.445 1.00 96.62 100 VAL A CA 1
ATOM 772 C C . VAL A 1 100 ? -6.679 10.045 -0.547 1.00 96.62 100 VAL A C 1
ATOM 774 O O . VAL A 1 100 ? -7.529 9.162 -0.435 1.00 96.62 100 VAL A O 1
ATOM 777 N N . LYS A 1 101 ? -6.762 11.218 0.089 1.00 95.19 101 LYS A N 1
ATOM 778 C CA . LYS A 1 101 ? -7.911 11.659 0.894 1.00 95.19 101 LYS A CA 1
ATOM 779 C C . LYS A 1 101 ? -8.509 12.898 0.235 1.00 95.19 101 LYS A C 1
ATOM 781 O O . LYS A 1 101 ? -7.967 13.989 0.375 1.00 95.19 101 LYS A O 1
ATOM 786 N N . GLU A 1 102 ? -9.593 12.718 -0.507 1.00 92.75 102 GLU A N 1
ATOM 787 C CA . GLU A 1 102 ? -10.267 13.800 -1.227 1.00 92.75 102 GLU A CA 1
ATOM 788 C C . GLU A 1 102 ? -11.404 14.358 -0.350 1.00 92.75 102 GLU A C 1
ATOM 790 O O . GLU A 1 102 ? -12.226 13.578 0.140 1.00 92.75 102 GLU A O 1
ATOM 795 N N . PRO A 1 103 ? -11.465 15.677 -0.088 1.00 91.12 103 PRO A N 1
ATOM 796 C CA . PRO A 1 103 ? -12.545 16.265 0.698 1.00 91.12 103 PRO A CA 1
ATOM 797 C C . PRO A 1 103 ? -13.872 16.187 -0.069 1.00 91.12 103 PRO A C 1
ATOM 799 O O . PRO A 1 103 ? -13.976 16.633 -1.209 1.00 91.12 103 PRO A O 1
ATOM 802 N N . MET A 1 104 ? -14.906 15.654 0.580 1.00 90.44 104 MET A N 1
ATOM 803 C CA . MET A 1 104 ? -16.249 15.484 0.032 1.00 90.44 104 MET A CA 1
ATOM 804 C C . MET A 1 104 ? -17.264 16.163 0.954 1.00 90.44 104 MET A C 1
ATOM 806 O O . MET A 1 104 ? -17.497 15.719 2.078 1.00 90.44 104 MET A O 1
ATOM 810 N N . ARG A 1 105 ? -17.885 17.240 0.469 1.00 89.75 105 ARG A N 1
ATOM 811 C CA . ARG A 1 105 ? -18.961 17.954 1.168 1.00 89.75 105 ARG A CA 1
ATOM 812 C C . ARG A 1 105 ? -20.270 17.187 0.981 1.00 89.75 105 ARG A C 1
ATOM 814 O O . ARG A 1 105 ? -20.774 17.095 -0.136 1.00 89.75 105 ARG A O 1
ATOM 821 N N . LEU A 1 106 ? -20.804 16.620 2.058 1.00 87.88 106 LEU A N 1
ATOM 822 C CA . LEU A 1 106 ? -22.077 15.906 2.058 1.00 87.88 106 LEU A CA 1
ATOM 823 C C . LEU A 1 106 ? -23.163 16.816 2.640 1.00 87.88 106 LEU A C 1
ATOM 825 O O . LEU A 1 106 ? -23.112 17.148 3.821 1.00 87.88 106 LEU A O 1
ATOM 829 N N . ARG A 1 107 ? -24.169 17.186 1.844 1.00 89.69 107 ARG A N 1
ATOM 830 C CA . ARG A 1 107 ? -25.381 17.828 2.372 1.00 89.69 107 ARG A CA 1
ATOM 831 C C . ARG A 1 107 ? -26.355 16.758 2.845 1.00 89.69 107 ARG A C 1
ATOM 833 O O . ARG A 1 107 ? -26.656 15.826 2.100 1.00 89.69 107 ARG A O 1
ATOM 840 N N . LYS A 1 108 ? -26.832 16.882 4.080 1.00 91.81 108 LYS A N 1
ATOM 841 C CA . LYS A 1 108 ? -27.862 16.015 4.669 1.00 91.81 108 LYS A CA 1
ATOM 842 C C . LYS A 1 108 ? -28.810 16.862 5.511 1.00 91.81 108 LYS A C 1
ATOM 844 O O . LYS A 1 108 ? -28.413 17.921 5.984 1.00 91.81 108 LYS A O 1
ATOM 849 N N . LYS A 1 109 ? -30.031 16.384 5.739 1.00 91.38 109 LYS A N 1
ATOM 850 C CA . LYS A 1 109 ? -30.933 17.013 6.710 1.00 91.38 109 LYS A CA 1
ATOM 851 C C . LYS A 1 109 ? -30.656 16.490 8.121 1.00 91.38 109 LYS A C 1
ATOM 853 O O . LYS A 1 109 ? -30.341 15.306 8.273 1.00 91.38 109 LYS A O 1
ATOM 858 N N . ASN A 1 110 ? -30.709 17.364 9.126 1.00 90.12 110 ASN A N 1
ATOM 859 C CA . ASN A 1 110 ? -30.722 16.959 10.536 1.00 90.12 110 ASN A CA 1
ATOM 860 C C . ASN A 1 110 ? -32.123 16.442 10.939 1.00 90.12 110 ASN A C 1
ATOM 862 O O . ASN A 1 110 ? -33.011 16.316 10.093 1.00 90.12 110 ASN A O 1
ATOM 866 N N . ALA A 1 111 ? -32.308 16.093 12.216 1.00 89.94 111 ALA A N 1
ATOM 867 C CA . ALA A 1 111 ? -33.598 15.622 12.731 1.00 89.94 111 ALA A CA 1
ATOM 868 C C . ALA A 1 111 ? -34.701 16.693 12.616 1.00 89.94 111 ALA A C 1
ATOM 870 O O . ALA A 1 111 ? -35.864 16.358 12.408 1.00 89.94 111 ALA A O 1
ATOM 871 N N . ASP A 1 112 ? -34.306 17.964 12.677 1.00 90.56 112 ASP A N 1
ATOM 872 C CA . ASP A 1 112 ? -35.165 19.150 12.637 1.00 90.56 112 ASP A CA 1
ATOM 873 C C . ASP A 1 112 ? -35.480 19.618 11.196 1.00 90.56 112 ASP A C 1
ATOM 875 O O . ASP A 1 112 ? -36.239 20.561 10.981 1.00 90.56 112 ASP A O 1
ATOM 879 N N . GLY A 1 113 ? -34.932 18.932 10.183 1.00 88.81 113 GLY A N 1
ATOM 880 C CA . GLY A 1 113 ? -35.183 19.179 8.759 1.00 88.81 113 GLY A CA 1
ATOM 881 C C . GLY A 1 113 ? -34.276 20.222 8.090 1.00 88.81 113 GLY A C 1
ATOM 882 O O . GLY A 1 113 ? -34.391 20.423 6.875 1.00 88.81 113 GLY A O 1
ATOM 883 N N . GLU A 1 114 ? -33.361 20.840 8.837 1.00 89.88 114 GLU A N 1
ATOM 884 C CA . GLU A 1 114 ? -32.378 21.813 8.348 1.00 89.88 114 GLU A CA 1
ATOM 885 C C . GLU A 1 114 ? -31.274 21.130 7.531 1.00 89.88 114 GLU A C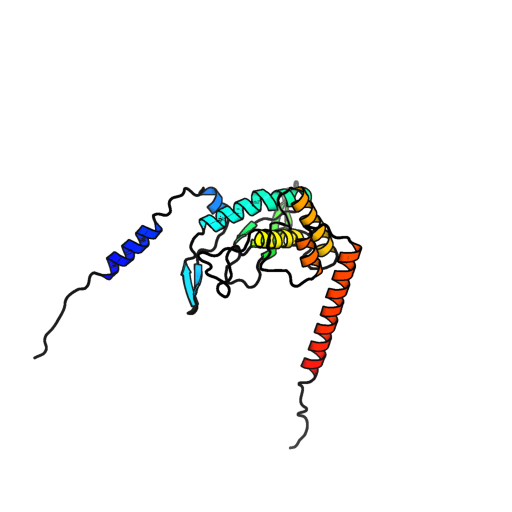 1
ATOM 887 O O . GLU A 1 114 ? -30.819 20.033 7.866 1.00 89.88 114 GLU A O 1
ATOM 892 N N . GLU A 1 115 ? -30.795 21.783 6.469 1.00 89.50 115 GLU A N 1
ATOM 893 C CA . GLU A 1 115 ? -29.651 21.286 5.700 1.00 89.50 115 GLU A CA 1
ATOM 894 C C . GLU A 1 115 ? -28.328 21.596 6.404 1.00 89.50 115 GLU A C 1
ATOM 896 O O . GLU A 1 115 ? -27.943 22.754 6.559 1.00 89.50 115 GLU A O 1
ATOM 901 N N . ILE A 1 116 ? -27.594 20.544 6.764 1.00 90.81 116 ILE A N 1
ATOM 902 C CA . ILE A 1 116 ? -26.244 20.627 7.318 1.00 90.81 116 ILE A CA 1
ATOM 903 C C . ILE A 1 116 ? -25.217 20.072 6.325 1.00 90.81 116 ILE A C 1
ATOM 905 O O . ILE A 1 116 ? -25.417 19.026 5.698 1.00 90.81 116 ILE A O 1
ATOM 909 N N . GLU A 1 117 ? -24.096 20.782 6.182 1.00 90.62 117 GLU A N 1
ATOM 910 C CA . GLU A 1 117 ? -22.968 20.375 5.342 1.00 90.62 117 GLU A CA 1
ATOM 911 C C . GLU A 1 117 ? -21.913 19.654 6.195 1.00 90.62 117 GLU A C 1
ATOM 913 O O . GLU A 1 117 ? -21.253 20.249 7.044 1.00 90.62 117 GLU A O 1
ATOM 918 N N . GLU A 1 118 ? -21.753 18.349 5.979 1.00 89.06 118 GLU A N 1
ATOM 919 C CA . GLU A 1 118 ? -20.762 17.513 6.656 1.00 89.06 118 GLU A CA 1
ATOM 920 C C . GLU A 1 118 ? -19.543 17.307 5.746 1.00 89.06 118 GLU A C 1
ATOM 922 O O . GLU A 1 118 ? -19.645 16.702 4.674 1.00 89.06 118 GLU A O 1
ATOM 927 N N . LEU A 1 119 ? -18.365 17.768 6.175 1.00 87.38 119 LEU A N 1
ATOM 928 C CA . LEU A 1 119 ? -17.117 17.488 5.467 1.00 87.38 119 LEU A CA 1
ATOM 929 C C . LEU A 1 119 ? -16.645 16.059 5.768 1.00 87.38 119 LEU A C 1
ATOM 931 O O . LEU A 1 119 ? -16.114 15.770 6.840 1.00 87.38 119 LEU A O 1
ATOM 935 N N . ARG A 1 120 ? -16.797 15.167 4.790 1.00 88.12 120 ARG A N 1
ATOM 936 C CA . ARG A 1 120 ? -16.211 13.822 4.801 1.00 88.12 120 ARG A CA 1
ATOM 937 C C . ARG A 1 120 ? -14.939 13.784 3.965 1.00 88.12 120 ARG A C 1
ATOM 939 O O . ARG A 1 120 ? -14.652 14.695 3.196 1.00 88.12 120 ARG A O 1
ATOM 946 N N . HIS A 1 121 ? -14.190 12.696 4.095 1.00 89.75 121 HIS A N 1
ATOM 947 C CA . HIS A 1 121 ? -13.072 12.390 3.210 1.00 89.75 121 HIS A CA 1
ATOM 948 C C . HIS A 1 121 ? -13.376 11.104 2.449 1.00 89.75 121 HIS A C 1
ATOM 950 O O . HIS A 1 121 ? -13.655 10.068 3.054 1.00 89.75 121 HIS A O 1
ATOM 956 N N . LEU A 1 122 ? -13.318 11.183 1.124 1.00 93.50 122 LEU A N 1
ATOM 957 C CA . LEU A 1 122 ? -13.323 10.033 0.239 1.00 93.50 122 LEU A CA 1
ATOM 958 C C . LEU A 1 122 ? -11.890 9.503 0.180 1.00 93.50 122 LEU A C 1
ATOM 960 O O . LEU A 1 122 ? -10.981 10.199 -0.276 1.00 93.50 122 LEU A O 1
ATOM 964 N N . VAL A 1 123 ? -11.662 8.298 0.700 1.00 96.69 123 VAL A N 1
ATOM 965 C CA . VAL A 1 123 ? -10.301 7.773 0.874 1.00 96.69 123 VAL A CA 1
ATOM 966 C C . VAL A 1 123 ? -10.058 6.628 -0.094 1.00 96.69 123 VAL A C 1
ATOM 968 O O . VAL A 1 123 ? -10.750 5.613 -0.056 1.00 96.69 123 VAL A O 1
ATOM 971 N N . THR A 1 124 ? -9.067 6.782 -0.965 1.00 97.56 124 THR A N 1
ATOM 972 C CA . THR A 1 124 ? -8.729 5.794 -1.993 1.00 97.56 124 THR A CA 1
ATOM 973 C C . THR A 1 124 ? -7.310 5.294 -1.793 1.00 97.56 124 THR A C 1
ATOM 975 O O . THR A 1 124 ? -6.378 6.096 -1.789 1.00 97.56 124 THR A O 1
ATOM 978 N N . ILE A 1 125 ? -7.142 3.975 -1.712 1.00 98.50 125 ILE A N 1
ATOM 979 C CA . ILE A 1 125 ? -5.837 3.312 -1.787 1.00 98.50 125 ILE A CA 1
ATOM 980 C C . ILE A 1 125 ? -5.679 2.713 -3.191 1.00 98.50 125 ILE A C 1
ATOM 982 O O . ILE A 1 125 ? -6.596 2.069 -3.717 1.00 98.50 125 ILE A O 1
ATOM 986 N N . ARG A 1 126 ? -4.517 2.928 -3.817 1.00 98.56 126 ARG A N 1
ATOM 987 C CA . ARG A 1 126 ? -4.168 2.348 -5.124 1.00 98.56 126 ARG A CA 1
ATOM 988 C C . ARG A 1 126 ? -2.830 1.616 -5.036 1.00 98.56 126 ARG A C 1
ATOM 990 O O . ARG A 1 126 ? -1.860 2.218 -4.586 1.00 98.56 126 ARG A O 1
ATOM 997 N N . LEU A 1 127 ? -2.753 0.366 -5.506 1.00 98.44 127 LEU A N 1
ATOM 998 C CA . LEU A 1 127 ? -1.505 -0.418 -5.551 1.00 98.44 127 LEU A CA 1
ATOM 999 C C . LEU A 1 127 ? -1.118 -0.831 -6.968 1.00 98.44 127 LEU A C 1
ATOM 1001 O O . LEU A 1 127 ? -1.921 -1.380 -7.723 1.00 98.44 127 LEU A O 1
ATOM 1005 N N . ARG A 1 128 ? 0.149 -0.623 -7.317 1.00 98.25 128 ARG A N 1
ATOM 1006 C CA . ARG A 1 128 ? 0.734 -1.038 -8.591 1.00 98.25 128 ARG A CA 1
ATOM 1007 C C . ARG A 1 128 ? 1.095 -2.520 -8.520 1.00 98.25 128 ARG A C 1
ATOM 1009 O O . ARG A 1 128 ? 2.175 -2.871 -8.065 1.00 98.25 128 ARG A O 1
ATOM 1016 N N . LEU A 1 129 ? 0.189 -3.383 -8.980 1.00 98.44 129 LEU A N 1
ATOM 1017 C CA . LEU A 1 129 ? 0.371 -4.843 -8.934 1.00 98.44 129 LEU A CA 1
ATOM 1018 C C . LEU A 1 129 ? 1.261 -5.403 -10.056 1.00 98.44 129 LEU A C 1
ATOM 1020 O O . LEU A 1 129 ? 1.745 -6.527 -9.953 1.00 98.44 129 LEU A O 1
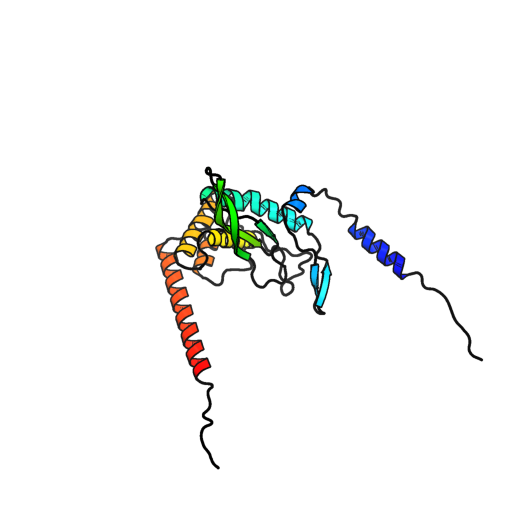ATOM 1024 N N . ARG A 1 130 ? 1.488 -4.630 -11.120 1.00 98.38 130 ARG A N 1
ATOM 1025 C CA . ARG A 1 130 ? 2.342 -4.990 -12.263 1.00 98.38 130 ARG A CA 1
ATOM 1026 C C . ARG A 1 130 ? 3.747 -4.425 -12.092 1.00 98.38 130 ARG A C 1
ATOM 1028 O O . ARG A 1 130 ? 3.911 -3.341 -11.524 1.00 98.38 130 ARG A O 1
ATOM 1035 N N . VAL A 1 131 ? 4.743 -5.111 -12.643 1.00 97.19 131 VAL A N 1
ATOM 1036 C CA . VAL A 1 131 ? 6.103 -4.562 -12.742 1.00 97.19 131 VAL A CA 1
ATOM 1037 C C . VAL A 1 131 ? 6.092 -3.309 -13.634 1.00 97.19 131 VAL A C 1
ATOM 1039 O O . VAL A 1 131 ? 5.290 -3.182 -14.562 1.00 97.19 131 VAL A O 1
ATOM 1042 N N . HIS A 1 132 ? 6.949 -2.333 -13.320 1.00 96.88 132 HIS A N 1
ATOM 1043 C CA . HIS A 1 132 ? 7.084 -1.121 -14.131 1.00 96.88 132 HIS A CA 1
ATOM 1044 C C . HIS A 1 132 ? 7.758 -1.459 -15.477 1.00 96.88 132 HIS A C 1
ATOM 1046 O O . HIS A 1 132 ? 8.745 -2.193 -15.456 1.00 96.88 132 HIS A O 1
ATOM 1052 N N . PRO A 1 133 ? 7.343 -0.900 -16.634 1.00 95.94 133 PRO A N 1
ATOM 1053 C CA . PRO A 1 133 ? 7.875 -1.310 -17.947 1.00 95.94 133 PRO A CA 1
ATOM 1054 C C . PRO A 1 133 ? 9.390 -1.141 -18.156 1.00 95.94 133 PRO A C 1
ATOM 1056 O O . PRO A 1 133 ? 9.952 -1.708 -19.081 1.00 95.94 133 PRO A O 1
ATOM 1059 N N . THR A 1 134 ? 10.072 -0.370 -17.303 1.00 94.56 134 THR A N 1
ATOM 1060 C CA . THR A 1 134 ? 11.546 -0.243 -17.299 1.00 94.56 134 THR A CA 1
ATOM 1061 C C . THR A 1 134 ? 12.259 -1.321 -16.468 1.00 94.56 134 THR A C 1
ATOM 1063 O O . THR A 1 134 ? 13.472 -1.244 -16.276 1.00 94.56 134 THR A O 1
ATOM 1066 N N . LYS A 1 135 ? 11.512 -2.281 -15.910 1.00 94.62 135 LYS A N 1
ATOM 1067 C CA . LYS A 1 135 ? 11.991 -3.356 -15.026 1.00 94.62 135 LYS A CA 1
ATOM 1068 C C . LYS A 1 135 ? 11.483 -4.753 -15.416 1.00 94.62 135 LYS A C 1
ATOM 1070 O O . LYS A 1 135 ? 12.034 -5.723 -14.915 1.00 94.62 135 LYS A O 1
ATOM 1075 N N . GLY A 1 136 ? 10.472 -4.860 -16.282 1.00 95.12 136 GLY A N 1
ATOM 1076 C CA . GLY A 1 136 ? 9.875 -6.125 -16.730 1.00 95.12 136 GLY A CA 1
ATOM 1077 C C . GLY A 1 136 ? 8.672 -5.905 -17.657 1.00 95.12 136 GLY A C 1
ATOM 1078 O O . GLY A 1 136 ? 8.318 -4.762 -17.955 1.00 95.12 136 GLY A O 1
ATOM 1079 N N . ASP A 1 137 ? 8.042 -6.990 -18.106 1.00 96.19 137 ASP A N 1
ATOM 1080 C CA . ASP A 1 137 ? 6.872 -6.995 -18.992 1.00 96.19 137 ASP A CA 1
ATOM 1081 C C . ASP A 1 137 ? 5.570 -6.849 -18.169 1.00 96.19 137 ASP A C 1
ATOM 1083 O O . ASP A 1 137 ? 5.101 -7.829 -17.589 1.00 96.19 137 ASP A O 1
ATOM 1087 N N . PRO A 1 138 ? 4.894 -5.682 -18.147 1.00 96.75 138 PRO A N 1
ATOM 1088 C CA . PRO A 1 138 ? 3.679 -5.467 -17.347 1.00 96.75 138 PRO A CA 1
ATOM 1089 C C . PRO A 1 138 ? 2.477 -6.321 -17.794 1.00 96.75 138 PRO A C 1
ATOM 1091 O O . PRO A 1 138 ? 1.438 -6.321 -17.122 1.00 96.75 138 PRO A O 1
ATOM 1094 N N . HIS A 1 139 ? 2.561 -7.014 -18.937 1.00 94.75 139 HIS A N 1
ATOM 1095 C CA . HIS A 1 139 ? 1.531 -7.950 -19.383 1.00 94.75 139 HIS A CA 1
ATOM 1096 C C . HIS A 1 139 ? 1.649 -9.310 -18.681 1.00 94.75 139 HIS A C 1
ATOM 1098 O O . HIS A 1 139 ? 0.634 -10.001 -18.564 1.00 94.75 139 HIS A O 1
ATOM 1104 N N . LYS A 1 140 ? 2.842 -9.688 -18.203 1.00 95.25 140 LYS A N 1
ATOM 1105 C CA . LYS A 1 140 ? 3.144 -11.006 -17.609 1.00 95.25 140 LYS A CA 1
ATOM 1106 C C . LYS A 1 140 ? 3.633 -10.916 -16.167 1.00 95.25 140 LYS A C 1
ATOM 1108 O O . LYS A 1 140 ? 3.235 -11.744 -15.347 1.00 95.25 140 LYS A O 1
ATOM 1113 N N . ASP A 1 141 ? 4.430 -9.895 -15.872 1.00 97.00 141 ASP A N 1
ATOM 1114 C CA . ASP A 1 141 ? 5.195 -9.748 -14.645 1.00 97.00 141 ASP A CA 1
ATOM 1115 C C . ASP A 1 141 ? 4.429 -8.894 -13.629 1.00 97.00 141 ASP A C 1
ATOM 1117 O O . ASP A 1 141 ? 3.998 -7.762 -13.885 1.00 97.00 141 ASP A O 1
ATOM 1121 N N . PHE A 1 142 ? 4.262 -9.461 -12.440 1.00 97.94 142 PHE A N 1
ATOM 1122 C CA . PHE A 1 142 ? 3.564 -8.861 -11.309 1.00 97.94 142 PHE A CA 1
ATOM 1123 C C . PHE A 1 142 ? 4.544 -8.726 -10.157 1.00 97.94 142 PHE A C 1
ATOM 1125 O O . PHE A 1 142 ? 5.406 -9.588 -9.996 1.00 97.94 142 PHE A O 1
ATOM 1132 N N . ILE A 1 143 ? 4.397 -7.669 -9.358 1.00 97.75 143 ILE A N 1
ATOM 1133 C CA . ILE A 1 143 ? 5.279 -7.476 -8.208 1.00 97.75 143 ILE A CA 1
ATOM 1134 C C . ILE A 1 143 ? 5.110 -8.610 -7.191 1.00 97.75 143 ILE A C 1
ATOM 1136 O O . ILE A 1 143 ? 3.999 -9.136 -7.027 1.00 97.75 143 ILE A O 1
ATOM 1140 N N . SER A 1 144 ? 6.194 -8.981 -6.505 1.00 97.50 144 SER A N 1
ATOM 1141 C CA . SER A 1 144 ? 6.197 -10.107 -5.560 1.00 97.50 144 SER A CA 1
ATOM 1142 C C . SER A 1 144 ? 5.128 -9.960 -4.463 1.00 97.50 144 SER A C 1
ATOM 1144 O O . SER A 1 144 ? 4.741 -8.849 -4.086 1.00 97.50 144 SER A O 1
ATOM 1146 N N . ARG A 1 145 ? 4.663 -11.077 -3.881 1.00 97.56 145 ARG A N 1
ATOM 1147 C CA . ARG A 1 145 ? 3.679 -11.029 -2.782 1.00 97.56 145 ARG A CA 1
ATOM 1148 C C . ARG A 1 145 ? 4.197 -10.228 -1.583 1.00 97.56 145 ARG A C 1
ATOM 1150 O O . ARG A 1 145 ? 3.428 -9.461 -1.012 1.00 97.56 145 ARG A O 1
ATOM 1157 N N . GLY A 1 146 ? 5.482 -10.342 -1.243 1.00 97.81 146 GLY A N 1
ATOM 1158 C CA . GLY A 1 146 ? 6.093 -9.552 -0.170 1.00 97.81 146 GLY A CA 1
ATOM 1159 C C . GLY A 1 146 ? 6.094 -8.053 -0.470 1.00 97.81 146 GLY A C 1
ATOM 1160 O O . GLY A 1 146 ? 5.747 -7.260 0.401 1.00 97.81 146 GLY A O 1
ATOM 1161 N N . THR A 1 147 ? 6.349 -7.662 -1.721 1.00 98.19 147 THR A N 1
ATOM 1162 C CA . THR A 1 147 ? 6.234 -6.267 -2.181 1.00 98.19 147 THR A CA 1
ATOM 1163 C C . THR A 1 147 ? 4.787 -5.763 -2.103 1.00 98.19 147 THR A C 1
ATOM 1165 O O . THR A 1 147 ? 4.543 -4.662 -1.612 1.00 98.19 147 THR A O 1
ATOM 1168 N N . GLN A 1 148 ? 3.802 -6.574 -2.515 1.00 98.44 148 GLN A N 1
ATOM 1169 C CA . GLN A 1 148 ? 2.375 -6.234 -2.380 1.00 98.44 148 GLN A CA 1
ATOM 1170 C C . GLN A 1 148 ? 1.977 -6.022 -0.912 1.00 98.44 148 GLN A C 1
ATOM 1172 O O . GLN A 1 148 ? 1.230 -5.092 -0.616 1.00 98.44 148 GLN A O 1
ATOM 1177 N N . MET A 1 149 ? 2.481 -6.865 -0.000 1.00 98.38 149 MET A N 1
ATOM 1178 C CA . MET A 1 149 ? 2.273 -6.715 1.444 1.00 98.38 149 MET A CA 1
ATOM 1179 C C . MET A 1 149 ? 2.915 -5.434 1.960 1.00 98.38 149 MET A C 1
ATOM 1181 O O . MET A 1 149 ? 2.208 -4.618 2.542 1.00 98.38 149 MET A O 1
ATOM 1185 N N . ALA A 1 150 ? 4.204 -5.214 1.690 1.00 98.44 150 ALA A N 1
ATOM 1186 C CA . ALA A 1 150 ? 4.927 -4.030 2.149 1.00 98.44 150 ALA A CA 1
ATOM 1187 C C . ALA A 1 150 ? 4.188 -2.736 1.790 1.00 98.44 150 ALA A C 1
ATOM 1189 O O . ALA A 1 150 ? 3.880 -1.924 2.660 1.00 98.44 150 ALA A O 1
ATOM 1190 N N . VAL A 1 151 ? 3.823 -2.598 0.512 1.00 98.50 151 VAL A N 1
ATOM 1191 C CA . VAL A 1 151 ? 3.100 -1.430 0.005 1.00 98.50 151 VAL A CA 1
ATOM 1192 C C . VAL A 1 151 ? 1.700 -1.333 0.617 1.00 98.50 151 VAL A C 1
ATOM 1194 O O . VAL A 1 151 ? 1.293 -0.246 1.008 1.00 98.50 151 VAL A O 1
ATOM 1197 N N . LEU A 1 152 ? 0.952 -2.433 0.755 1.00 98.75 152 LEU A N 1
ATOM 1198 C CA . LEU A 1 152 ? -0.391 -2.373 1.342 1.00 98.75 152 LEU A CA 1
ATOM 1199 C C . LEU A 1 152 ? -0.354 -1.912 2.803 1.00 98.75 152 LEU A C 1
ATOM 1201 O O . LEU A 1 152 ? -1.116 -1.026 3.180 1.00 98.75 152 LEU A O 1
ATOM 1205 N N . LEU A 1 153 ? 0.533 -2.488 3.614 1.00 98.75 153 LEU A N 1
ATOM 1206 C CA . LEU A 1 153 ? 0.664 -2.136 5.028 1.00 98.75 153 LEU A CA 1
ATOM 1207 C C . LEU A 1 153 ? 1.118 -0.675 5.203 1.00 98.75 153 LEU A C 1
ATOM 1209 O O . LEU A 1 153 ? 0.595 0.030 6.068 1.00 98.75 153 LEU A O 1
ATOM 1213 N N . HIS A 1 154 ? 1.998 -0.195 4.318 1.00 98.75 154 HIS A N 1
ATOM 1214 C CA . HIS A 1 154 ? 2.390 1.212 4.220 1.00 98.75 154 HIS A CA 1
ATOM 1215 C C . HIS A 1 154 ? 1.196 2.142 3.942 1.00 98.75 154 HIS A C 1
ATOM 1217 O O . HIS A 1 154 ? 0.960 3.103 4.677 1.00 98.75 154 HIS A O 1
ATOM 1223 N N . GLU A 1 155 ? 0.398 1.843 2.912 1.00 98.69 155 GLU A N 1
ATOM 1224 C CA . GLU A 1 155 ? -0.768 2.658 2.552 1.00 98.69 155 GLU A CA 1
ATOM 1225 C C . GLU A 1 155 ? -1.873 2.619 3.628 1.00 98.69 155 GLU A C 1
ATOM 1227 O O . GLU A 1 155 ? -2.535 3.625 3.886 1.00 98.69 155 GLU A O 1
ATOM 1232 N N . LEU A 1 156 ? -2.033 1.501 4.345 1.00 98.69 156 LEU A N 1
ATOM 1233 C CA . LEU A 1 156 ? -2.929 1.437 5.506 1.00 98.69 156 LEU A CA 1
ATOM 1234 C C . LEU A 1 156 ? -2.467 2.366 6.641 1.00 98.69 156 LEU A C 1
ATOM 1236 O O . LEU A 1 156 ? -3.305 3.020 7.265 1.00 98.69 156 LEU A O 1
ATOM 1240 N N . CYS A 1 157 ? -1.159 2.506 6.874 1.00 98.50 157 CYS A N 1
ATOM 1241 C CA . CYS A 1 157 ? -0.629 3.466 7.846 1.00 98.50 157 CYS A CA 1
ATOM 1242 C C . CYS A 1 157 ? -0.988 4.922 7.470 1.00 98.50 157 CYS A C 1
ATOM 1244 O O . CYS A 1 157 ? -1.380 5.719 8.333 1.00 98.50 157 CYS A O 1
ATOM 1246 N N . HIS A 1 158 ? -0.996 5.251 6.170 1.00 98.50 158 HIS A N 1
ATOM 1247 C CA . HIS A 1 158 ? -1.431 6.562 5.671 1.00 98.50 158 HIS A CA 1
ATOM 1248 C C . HIS A 1 158 ? -2.901 6.906 5.956 1.00 98.50 158 HIS A C 1
ATOM 1250 O O . HIS A 1 158 ? -3.257 8.090 6.008 1.00 98.50 158 HIS A O 1
ATOM 1256 N N . LEU A 1 159 ? -3.763 5.929 6.259 1.00 97.75 159 LEU A N 1
ATOM 1257 C CA . LEU A 1 159 ? -5.125 6.203 6.733 1.00 97.75 159 LEU A CA 1
ATOM 1258 C C . LEU A 1 159 ? -5.130 6.995 8.052 1.00 97.75 159 LEU A C 1
ATOM 1260 O O . LEU A 1 159 ? -5.996 7.856 8.225 1.00 97.75 159 LEU A O 1
ATOM 1264 N N . LYS A 1 160 ? -4.118 6.804 8.910 1.00 97.44 160 LYS A N 1
ATOM 1265 C CA . LYS A 1 160 ? -3.945 7.520 10.187 1.00 97.44 160 LYS A CA 1
ATOM 1266 C C . LYS A 1 160 ? -2.897 8.640 10.111 1.00 97.44 160 LYS A C 1
ATOM 1268 O O . LYS A 1 160 ? -3.162 9.744 10.578 1.00 97.44 160 LYS A O 1
ATOM 1273 N N . HIS A 1 161 ? -1.748 8.402 9.475 1.00 97.75 161 HIS A N 1
ATOM 1274 C CA . HIS A 1 161 ? -0.618 9.341 9.452 1.00 97.75 161 HIS A CA 1
ATOM 1275 C C . HIS A 1 161 ? -0.196 9.688 8.012 1.00 97.75 161 HIS A C 1
ATOM 1277 O O . HIS A 1 161 ? 0.431 8.886 7.333 1.00 97.75 161 HIS A O 1
ATOM 1283 N N . MET A 1 162 ? -0.507 10.893 7.518 1.00 95.00 162 MET A N 1
ATOM 1284 C CA . MET A 1 162 ? -0.159 11.278 6.132 1.00 95.00 162 MET A CA 1
ATOM 1285 C C . MET A 1 162 ? 1.338 11.541 5.901 1.00 95.00 162 MET A C 1
ATOM 1287 O O . MET A 1 162 ? 1.799 11.441 4.770 1.00 95.00 162 MET A O 1
ATOM 1291 N N . ASN A 1 163 ? 2.090 11.864 6.956 1.00 96.25 163 ASN A N 1
ATOM 1292 C CA . ASN A 1 163 ? 3.518 12.175 6.890 1.00 96.25 163 ASN A CA 1
ATOM 1293 C C . ASN A 1 163 ? 4.333 11.061 7.556 1.00 96.25 163 ASN A C 1
ATOM 1295 O O . ASN A 1 163 ? 3.964 10.613 8.643 1.00 96.25 163 ASN A O 1
ATOM 1299 N N . HIS A 1 164 ? 5.473 10.695 6.965 1.00 96.75 164 HIS A N 1
ATOM 1300 C CA . HIS A 1 164 ? 6.437 9.697 7.462 1.00 96.75 164 HIS A CA 1
ATOM 1301 C C . HIS A 1 164 ? 7.233 10.177 8.694 1.00 96.75 164 HIS A C 1
ATOM 1303 O O . HIS A 1 164 ? 8.458 10.240 8.681 1.00 96.75 164 HIS A O 1
ATOM 1309 N N . GLY A 1 165 ? 6.529 10.590 9.751 1.00 97.25 165 GLY A N 1
ATOM 1310 C CA . GLY A 1 165 ? 7.098 10.966 11.050 1.00 97.25 165 GLY A CA 1
ATOM 1311 C C . GLY A 1 165 ? 7.117 9.808 12.056 1.00 97.25 165 GLY A C 1
ATOM 1312 O O . GLY A 1 165 ? 6.648 8.713 11.755 1.00 97.25 165 GLY A O 1
ATOM 1313 N N . LYS A 1 166 ? 7.566 10.067 13.296 1.00 97.62 166 LYS A N 1
ATOM 1314 C CA . LYS A 1 166 ? 7.622 9.057 14.378 1.00 97.62 166 LYS A CA 1
ATOM 1315 C C . LYS A 1 166 ? 6.315 8.266 14.546 1.00 97.62 166 LYS A C 1
ATOM 1317 O O . LYS A 1 166 ? 6.349 7.045 14.606 1.00 97.62 166 LYS A O 1
ATOM 1322 N N . GLY A 1 167 ? 5.165 8.948 14.550 1.00 98.12 167 GLY A N 1
ATOM 1323 C CA . GLY A 1 167 ? 3.854 8.293 14.666 1.00 98.12 167 GLY A CA 1
ATOM 1324 C C . GLY A 1 167 ? 3.523 7.353 13.500 1.00 98.12 167 GLY A C 1
ATOM 1325 O O . GLY A 1 167 ? 2.943 6.299 13.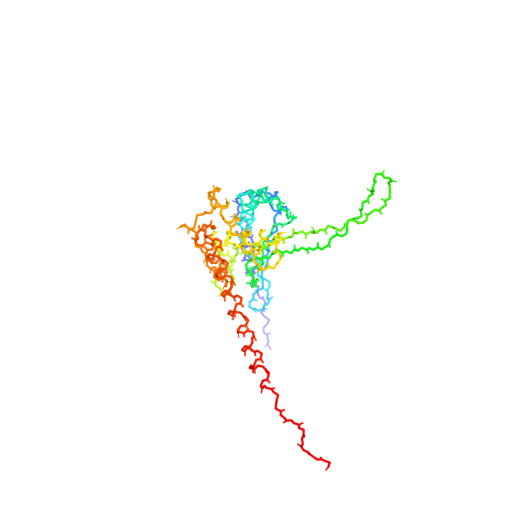725 1.00 98.12 167 GLY A O 1
ATOM 1326 N N . PHE A 1 168 ? 3.948 7.680 12.273 1.00 98.62 168 PHE A N 1
ATOM 1327 C CA . PHE A 1 168 ? 3.813 6.778 11.124 1.00 98.62 168 PHE A CA 1
ATOM 1328 C C . PHE A 1 168 ? 4.691 5.538 11.295 1.00 98.62 168 PHE A C 1
ATOM 1330 O O . PHE A 1 168 ? 4.215 4.428 11.100 1.00 98.62 168 PHE A O 1
ATOM 1337 N N . MET A 1 169 ? 5.956 5.715 11.685 1.00 98.56 169 MET A N 1
ATOM 1338 C CA . MET A 1 169 ? 6.893 4.609 11.894 1.00 98.56 169 MET A CA 1
ATOM 1339 C C . MET A 1 169 ? 6.397 3.626 12.963 1.00 98.56 169 MET A C 1
ATOM 1341 O O . MET A 1 169 ? 6.330 2.426 12.707 1.00 98.56 169 MET A O 1
ATOM 1345 N N . LEU A 1 170 ? 6.027 4.127 14.147 1.00 98.69 170 LEU A N 1
ATOM 1346 C CA . LEU A 1 170 ? 5.573 3.281 15.255 1.00 98.69 170 LEU A CA 1
ATOM 1347 C C . LEU A 1 170 ? 4.249 2.577 14.919 1.00 98.69 170 LEU A C 1
ATOM 1349 O O . LEU A 1 170 ? 4.110 1.380 15.162 1.00 98.69 170 LEU A O 1
ATOM 1353 N N . PHE A 1 171 ? 3.317 3.272 14.259 1.00 98.75 171 PHE A N 1
ATOM 1354 C CA . PHE A 1 171 ? 2.069 2.656 13.807 1.00 98.75 171 PHE A CA 1
ATOM 1355 C C . PHE A 1 171 ? 2.286 1.635 12.675 1.00 98.75 171 PHE A C 1
ATOM 1357 O O . PHE A 1 171 ? 1.594 0.620 12.617 1.00 98.75 171 PHE A O 1
ATOM 1364 N N . LEU A 1 172 ? 3.279 1.844 11.802 1.00 98.81 172 LEU A N 1
ATOM 1365 C CA . LEU A 1 172 ? 3.657 0.859 10.788 1.00 98.81 172 LEU A CA 1
ATOM 1366 C C . LEU A 1 172 ? 4.229 -0.412 11.434 1.00 98.81 172 LEU A C 1
ATOM 1368 O O . LEU A 1 172 ? 3.856 -1.508 11.017 1.00 98.81 172 LEU A O 1
ATOM 1372 N N . ARG A 1 173 ? 5.063 -0.283 12.480 1.00 98.75 173 ARG A N 1
ATOM 1373 C CA . ARG A 1 173 ? 5.539 -1.427 13.280 1.00 98.75 173 ARG A CA 1
ATOM 1374 C C . ARG A 1 173 ? 4.359 -2.243 13.810 1.00 98.75 173 ARG A C 1
ATOM 1376 O O . ARG A 1 173 ? 4.318 -3.448 13.586 1.00 98.75 173 ARG A O 1
ATOM 1383 N N . GLU A 1 174 ? 3.387 -1.591 14.452 1.00 98.75 174 GLU A N 1
ATOM 1384 C CA . GLU A 1 174 ? 2.181 -2.251 14.983 1.00 98.75 174 GLU A CA 1
ATOM 1385 C C . GLU A 1 174 ? 1.382 -2.987 13.895 1.00 98.75 174 GLU A C 1
ATOM 1387 O O . GLU A 1 174 ? 0.946 -4.122 14.105 1.00 98.75 174 GLU A O 1
ATOM 1392 N N . ILE A 1 175 ? 1.207 -2.371 12.719 1.00 98.69 175 ILE A N 1
ATOM 1393 C CA . ILE A 1 175 ? 0.507 -2.982 11.580 1.00 98.69 175 ILE A CA 1
ATOM 1394 C C . ILE A 1 175 ? 1.228 -4.251 11.100 1.00 98.69 175 ILE A C 1
ATOM 1396 O O . ILE A 1 175 ? 0.574 -5.276 10.892 1.00 98.69 175 ILE A O 1
ATOM 1400 N N . PHE A 1 176 ? 2.555 -4.209 10.944 1.00 98.69 176 PHE A N 1
ATOM 1401 C CA . PHE A 1 176 ? 3.348 -5.375 10.538 1.00 98.69 176 PHE A CA 1
ATOM 1402 C C . PHE A 1 176 ? 3.345 -6.477 11.602 1.00 98.69 176 PHE A C 1
ATOM 1404 O O . PHE A 1 176 ? 3.095 -7.633 11.261 1.00 98.69 176 PHE A O 1
ATOM 1411 N N . ALA A 1 177 ? 3.527 -6.122 12.878 1.00 98.62 177 ALA A N 1
ATOM 1412 C CA . ALA A 1 177 ? 3.468 -7.066 13.992 1.00 98.62 177 ALA A CA 1
ATOM 1413 C C . ALA A 1 177 ? 2.111 -7.784 14.035 1.00 98.62 177 ALA A C 1
ATOM 1415 O O . ALA A 1 177 ? 2.054 -9.009 14.143 1.00 98.62 177 ALA A O 1
ATOM 1416 N N . HIS A 1 178 ? 1.008 -7.055 13.840 1.00 98.56 178 HIS A N 1
ATOM 1417 C CA . HIS A 1 178 ? -0.314 -7.670 13.772 1.00 98.56 178 HIS A CA 1
ATOM 1418 C C . HIS A 1 178 ? -0.502 -8.558 12.529 1.00 98.56 178 HIS A C 1
ATOM 1420 O O . HIS A 1 178 ? -1.076 -9.642 12.638 1.00 98.56 178 HIS A O 1
ATOM 1426 N N . ALA A 1 179 ? 0.007 -8.152 11.360 1.00 98.25 179 ALA A N 1
ATOM 1427 C CA . ALA A 1 179 ? -0.028 -8.977 10.148 1.00 98.25 179 ALA A CA 1
ATOM 1428 C C . ALA A 1 179 ? 0.778 -10.285 10.301 1.00 98.25 179 ALA A C 1
ATOM 1430 O O . ALA A 1 179 ? 0.354 -11.325 9.787 1.00 98.25 179 ALA A O 1
ATOM 1431 N N . LYS A 1 180 ? 1.888 -10.246 11.056 1.00 98.19 180 LYS A N 1
ATOM 1432 C CA . LYS A 1 180 ? 2.679 -11.412 11.484 1.00 98.19 180 LYS A CA 1
ATOM 1433 C C . LYS A 1 180 ? 1.873 -12.307 12.434 1.00 98.19 180 LYS A C 1
ATOM 1435 O O . LYS A 1 180 ? 1.756 -13.500 12.173 1.00 98.19 180 LYS A O 1
ATOM 1440 N N . THR A 1 181 ? 1.220 -11.747 13.462 1.00 97.81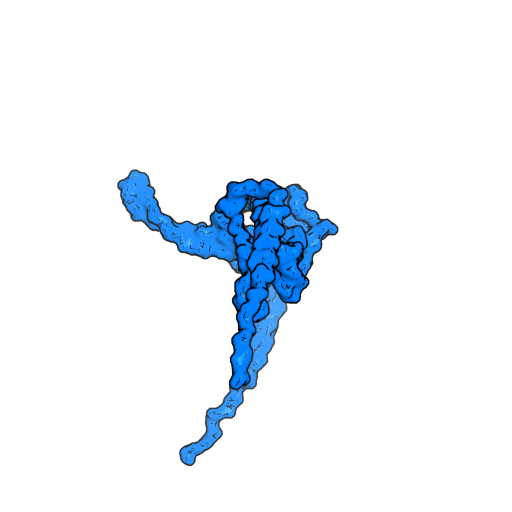 181 THR A N 1
ATOM 1441 C CA . THR A 1 181 ? 0.334 -12.506 14.377 1.00 97.81 181 THR A CA 1
ATOM 1442 C C . THR A 1 181 ? -0.818 -13.211 13.654 1.00 97.81 181 THR A C 1
ATOM 1444 O O . THR A 1 181 ? -1.205 -14.307 14.043 1.00 97.81 181 THR A O 1
ATOM 1447 N N . LEU A 1 182 ? -1.373 -12.604 12.600 1.00 96.94 182 LEU A N 1
ATOM 1448 C CA . LEU A 1 182 ? -2.445 -13.204 11.796 1.00 96.94 182 LEU A CA 1
ATOM 1449 C C . LEU A 1 182 ? -1.958 -14.289 10.812 1.00 96.94 182 LEU A C 1
ATOM 1451 O O . LEU A 1 182 ? -2.781 -14.854 10.095 1.00 96.94 182 LEU A O 1
ATOM 1455 N N . GLY A 1 183 ? -0.648 -14.553 10.716 1.00 96.56 183 GLY A N 1
ATOM 1456 C CA . GLY A 1 183 ? -0.073 -15.485 9.735 1.00 96.56 183 GLY A CA 1
ATOM 1457 C C . GLY A 1 183 ? -0.158 -15.003 8.279 1.00 96.56 183 GLY A C 1
ATOM 1458 O O . GLY A 1 183 ? 0.104 -15.767 7.356 1.00 96.56 183 GLY A O 1
ATOM 1459 N N . ILE A 1 184 ? -0.527 -13.737 8.054 1.00 94.81 184 ILE A N 1
ATOM 1460 C CA . ILE A 1 184 ? -0.669 -13.137 6.716 1.00 94.81 184 ILE A CA 1
ATOM 1461 C C . ILE A 1 184 ? 0.693 -12.673 6.174 1.00 94.81 184 ILE A C 1
ATOM 1463 O O . ILE A 1 184 ? 0.890 -12.590 4.959 1.00 94.81 184 ILE A O 1
ATOM 1467 N N . PHE A 1 185 ? 1.630 -12.362 7.072 1.00 96.75 185 PHE A N 1
ATOM 1468 C CA . PHE A 1 185 ? 2.964 -11.873 6.747 1.00 96.75 185 PHE A CA 1
ATOM 1469 C C . PHE A 1 185 ? 4.045 -12.713 7.441 1.00 96.75 185 PHE A C 1
ATOM 1471 O O . PHE A 1 185 ? 4.177 -12.655 8.662 1.00 96.75 185 PHE A O 1
ATOM 1478 N N . ASN A 1 186 ? 4.851 -13.448 6.667 1.00 96.50 186 ASN A N 1
ATOM 1479 C CA . ASN A 1 186 ? 6.057 -14.111 7.165 1.00 96.50 186 ASN A CA 1
ATOM 1480 C C . ASN A 1 186 ? 7.317 -13.461 6.551 1.00 96.50 186 ASN A C 1
ATOM 1482 O O . ASN A 1 186 ? 7.559 -13.645 5.355 1.00 96.50 186 ASN A O 1
ATOM 1486 N N . PRO A 1 187 ? 8.145 -12.729 7.324 1.00 94.12 187 PRO A N 1
ATOM 1487 C CA . PRO A 1 187 ? 9.359 -12.103 6.795 1.00 94.12 187 PRO A CA 1
ATOM 1488 C C . PRO A 1 187 ? 10.415 -13.104 6.297 1.00 94.12 187 PRO A C 1
ATOM 1490 O O . PRO A 1 187 ? 11.247 -12.731 5.476 1.00 94.12 187 PRO A O 1
ATOM 1493 N N . ALA A 1 188 ? 10.386 -14.364 6.750 1.00 95.19 188 ALA A N 1
ATOM 1494 C CA . ALA A 1 188 ? 11.330 -15.393 6.304 1.00 95.19 188 ALA A CA 1
ATOM 1495 C C . ALA A 1 188 ? 11.020 -15.938 4.893 1.00 95.19 188 ALA A C 1
ATOM 1497 O O . ALA A 1 188 ? 11.906 -16.470 4.230 1.00 95.19 188 ALA A O 1
ATOM 1498 N N . GLU A 1 189 ? 9.774 -15.798 4.427 1.00 95.00 189 GLU A N 1
ATOM 1499 C CA . GLU A 1 189 ? 9.304 -16.309 3.128 1.00 95.00 189 GLU A CA 1
ATOM 1500 C C . GLU A 1 189 ? 9.093 -15.197 2.085 1.00 95.00 189 GLU A C 1
ATOM 1502 O O . GLU A 1 189 ? 9.059 -15.455 0.881 1.00 95.00 189 GLU A O 1
ATOM 1507 N N . LEU A 1 190 ? 8.915 -13.948 2.530 1.00 94.69 190 LEU A N 1
ATOM 1508 C CA . LEU A 1 190 ? 8.482 -12.838 1.683 1.00 94.69 190 LEU A CA 1
ATOM 1509 C C . LEU A 1 190 ? 9.645 -11.928 1.267 1.00 94.69 190 LEU A C 1
ATOM 1511 O O . LEU A 1 190 ? 10.174 -11.154 2.060 1.00 94.69 190 LEU A O 1
ATOM 1515 N N . SER A 1 191 ? 9.965 -11.923 -0.027 1.00 94.31 191 SER A N 1
ATOM 1516 C CA . SER A 1 191 ? 10.884 -10.946 -0.622 1.00 94.31 191 SER A CA 1
ATOM 1517 C C . SER A 1 191 ? 10.186 -9.616 -0.936 1.00 94.31 191 SER A C 1
ATOM 1519 O O . SER A 1 191 ? 9.068 -9.594 -1.456 1.00 94.31 191 SER A O 1
ATOM 1521 N N . ASN A 1 192 ? 10.864 -8.493 -0.681 1.00 95.19 192 ASN A N 1
ATOM 1522 C CA . ASN A 1 192 ? 10.465 -7.169 -1.165 1.00 95.19 192 ASN A CA 1
ATOM 1523 C C . ASN A 1 192 ? 11.496 -6.662 -2.182 1.00 95.19 192 ASN A C 1
ATOM 1525 O O . ASN A 1 192 ? 12.624 -6.331 -1.822 1.00 95.19 192 ASN A O 1
ATOM 1529 N N . GLU A 1 193 ? 11.101 -6.603 -3.452 1.00 94.81 193 GLU A N 1
ATOM 1530 C CA . GLU A 1 193 ? 11.954 -6.162 -4.567 1.00 94.81 193 GLU A CA 1
ATOM 1531 C C . GLU A 1 193 ? 11.942 -4.631 -4.756 1.00 94.81 193 GLU A C 1
ATOM 1533 O O . GLU A 1 193 ? 12.704 -4.086 -5.556 1.00 94.81 193 GLU A O 1
ATOM 1538 N N . ILE A 1 194 ? 11.082 -3.929 -4.008 1.00 93.56 194 ILE A N 1
ATOM 1539 C CA . ILE A 1 194 ? 10.968 -2.468 -3.974 1.00 93.56 194 ILE A CA 1
ATOM 1540 C C . ILE A 1 194 ? 11.106 -2.010 -2.510 1.00 93.56 194 ILE A C 1
ATOM 1542 O O . ILE A 1 194 ? 10.133 -1.555 -1.900 1.00 93.56 194 ILE A O 1
ATOM 1546 N N . PRO A 1 195 ? 12.301 -2.167 -1.904 1.00 94.06 195 PRO A N 1
ATOM 1547 C CA . PRO A 1 195 ? 12.532 -1.769 -0.523 1.00 94.06 195 PRO A CA 1
ATOM 1548 C C . PRO A 1 195 ? 12.309 -0.266 -0.339 1.00 94.06 195 PRO A C 1
ATOM 1550 O O . PRO A 1 195 ? 12.623 0.547 -1.212 1.00 94.06 195 PRO A O 1
ATOM 1553 N N . SER A 1 196 ? 11.787 0.099 0.831 1.00 94.25 196 SER A N 1
ATOM 1554 C CA . SER A 1 196 ? 11.652 1.498 1.232 1.00 94.25 196 SER A CA 1
ATOM 1555 C C . SER A 1 196 ? 13.023 2.183 1.308 1.00 94.25 196 SER A C 1
ATOM 1557 O O . SER A 1 196 ? 13.987 1.554 1.760 1.00 94.25 196 SER A O 1
ATOM 1559 N N . PRO A 1 197 ? 13.150 3.466 0.914 1.00 94.25 197 PRO A N 1
ATOM 1560 C CA . PRO A 1 197 ? 14.393 4.211 1.096 1.00 94.25 197 PRO A CA 1
ATOM 1561 C C . PRO A 1 197 ? 14.748 4.428 2.576 1.00 94.25 197 PRO A C 1
ATOM 1563 O O . PRO A 1 197 ? 15.905 4.713 2.871 1.00 94.25 197 PRO A O 1
ATOM 1566 N N . TRP A 1 198 ? 13.788 4.294 3.497 1.00 96.62 198 TRP A N 1
ATOM 1567 C CA . TRP A 1 198 ? 13.998 4.539 4.922 1.00 96.62 198 TRP A CA 1
ATOM 1568 C C . TRP A 1 198 ? 14.521 3.290 5.657 1.00 96.62 198 TRP A C 1
ATOM 1570 O O . TRP A 1 198 ? 13.850 2.251 5.634 1.00 96.62 198 TRP A O 1
ATOM 1580 N N . PRO A 1 199 ? 15.666 3.364 6.368 1.00 97.00 199 PRO A N 1
ATOM 1581 C CA . PRO A 1 199 ? 16.225 2.220 7.096 1.00 97.00 199 PRO A CA 1
ATOM 1582 C C . PRO A 1 199 ? 15.276 1.632 8.150 1.00 97.00 199 PRO A C 1
ATOM 1584 O O . PRO A 1 199 ? 15.168 0.412 8.262 1.00 97.00 199 PRO A O 1
ATOM 1587 N N . TRP A 1 200 ? 14.535 2.482 8.873 1.00 98.12 200 TRP A N 1
ATOM 1588 C CA . TRP A 1 200 ? 13.558 2.053 9.880 1.00 98.12 200 TRP A CA 1
ATOM 1589 C C . TRP A 1 200 ? 12.397 1.245 9.276 1.00 98.12 200 TRP A C 1
ATOM 1591 O O . TRP A 1 200 ? 11.938 0.283 9.885 1.00 98.12 200 TRP A O 1
ATOM 1601 N N . GLU A 1 201 ? 11.952 1.560 8.055 1.00 98.12 201 GLU A N 1
ATOM 1602 C CA . GLU A 1 201 ? 10.904 0.779 7.384 1.00 98.12 201 GLU A CA 1
ATOM 1603 C C . GLU A 1 201 ? 11.444 -0.561 6.870 1.00 98.12 201 GLU A C 1
ATOM 1605 O O . GLU A 1 201 ? 10.759 -1.582 6.950 1.00 98.12 201 GLU A O 1
ATOM 1610 N N . GLN A 1 202 ? 12.693 -0.592 6.392 1.00 98.12 202 GLN A N 1
ATOM 1611 C CA . GLN A 1 202 ? 13.343 -1.854 6.037 1.00 98.12 202 GLN A CA 1
ATOM 1612 C C . GLN A 1 202 ? 13.508 -2.772 7.254 1.00 98.12 202 GLN A C 1
ATOM 1614 O O . GLN A 1 202 ? 13.311 -3.978 7.111 1.00 98.12 202 GLN A O 1
ATOM 1619 N N . ALA A 1 203 ? 13.828 -2.226 8.432 1.00 98.31 203 ALA A N 1
ATOM 1620 C CA . ALA A 1 203 ? 13.874 -2.990 9.678 1.00 98.31 203 ALA A CA 1
ATOM 1621 C C . ALA A 1 203 ? 12.498 -3.599 10.003 1.00 98.31 203 ALA A C 1
ATOM 1623 O O . ALA A 1 203 ? 12.393 -4.819 10.119 1.00 98.31 203 ALA A O 1
ATOM 1624 N N . ILE A 1 204 ? 11.433 -2.781 10.015 1.00 98.62 204 ILE A N 1
ATOM 1625 C CA . ILE A 1 204 ? 10.045 -3.237 10.234 1.00 98.62 204 ILE A CA 1
ATOM 1626 C C . ILE A 1 204 ? 9.656 -4.359 9.260 1.00 98.62 204 ILE A C 1
ATOM 1628 O O . ILE A 1 204 ? 9.091 -5.365 9.689 1.00 98.62 204 ILE A O 1
ATOM 1632 N N . PHE A 1 205 ? 9.973 -4.227 7.966 1.00 98.38 205 PHE A N 1
ATOM 1633 C CA . PHE A 1 205 ? 9.680 -5.276 6.985 1.00 98.38 205 PHE A CA 1
ATOM 1634 C C . PHE A 1 205 ? 10.436 -6.578 7.293 1.00 98.38 205 PHE A C 1
ATOM 1636 O O . PHE A 1 205 ? 9.830 -7.648 7.297 1.00 98.38 205 PHE A O 1
ATOM 1643 N N . ARG A 1 206 ? 11.749 -6.496 7.557 1.00 98.00 206 ARG A N 1
ATOM 1644 C CA . ARG A 1 206 ? 12.621 -7.668 7.768 1.00 98.00 206 ARG A CA 1
ATOM 1645 C C . ARG A 1 206 ? 12.298 -8.442 9.043 1.00 98.00 206 ARG A C 1
ATOM 1647 O O . ARG A 1 206 ? 12.505 -9.648 9.067 1.00 98.00 206 ARG A O 1
ATOM 1654 N N . THR A 1 207 ? 11.804 -7.782 10.087 1.00 98.00 207 THR A N 1
ATOM 1655 C CA . THR A 1 207 ? 11.425 -8.453 11.342 1.00 98.00 207 THR A CA 1
ATOM 1656 C C . THR A 1 207 ? 9.930 -8.789 11.415 1.00 98.00 207 THR A C 1
ATOM 1658 O O . THR A 1 207 ? 9.497 -9.591 12.250 1.00 98.00 207 THR A O 1
ATOM 1661 N N . GLY A 1 208 ? 9.122 -8.208 10.521 1.00 97.94 208 GLY A N 1
ATOM 1662 C CA . GLY A 1 208 ? 7.664 -8.268 10.578 1.00 97.94 208 GLY A CA 1
ATOM 1663 C C . GLY A 1 208 ? 7.103 -7.476 11.760 1.00 97.94 208 GLY A C 1
ATOM 1664 O O . GLY A 1 208 ? 6.201 -7.958 12.433 1.00 97.94 208 GLY A O 1
ATOM 1665 N N . GLY A 1 209 ? 7.660 -6.290 12.028 1.00 97.75 209 GLY A N 1
ATOM 1666 C CA . GLY A 1 209 ? 7.288 -5.415 13.151 1.00 97.75 209 GLY A CA 1
ATOM 1667 C C . GLY A 1 209 ? 7.902 -5.798 14.503 1.00 97.75 209 GLY A C 1
ATOM 1668 O O . GLY A 1 209 ? 7.632 -5.143 15.502 1.00 97.75 209 GLY A O 1
ATOM 1669 N N . ASP A 1 210 ? 8.741 -6.827 14.527 1.00 97.81 210 ASP A N 1
ATOM 1670 C CA . ASP A 1 210 ? 9.412 -7.380 15.707 1.00 97.81 210 ASP A CA 1
ATOM 1671 C C . ASP A 1 210 ? 10.757 -6.662 15.916 1.00 97.81 210 ASP A C 1
ATOM 1673 O O . ASP A 1 210 ? 11.827 -7.170 15.588 1.00 97.81 210 ASP A O 1
ATOM 1677 N N . VAL A 1 211 ? 10.678 -5.377 16.263 1.00 97.81 211 VAL A N 1
ATOM 1678 C CA . VAL A 1 211 ? 11.826 -4.472 16.422 1.00 97.81 211 VAL A CA 1
ATOM 1679 C C . VAL A 1 211 ? 11.523 -3.453 17.519 1.00 97.81 211 VAL A C 1
ATOM 1681 O O . VAL A 1 211 ? 10.441 -2.852 17.548 1.00 97.81 211 VAL A O 1
ATOM 1684 N N . GLU A 1 212 ? 12.479 -3.274 18.427 1.00 97.56 212 GLU A N 1
ATOM 1685 C CA . GLU A 1 212 ? 12.294 -2.466 19.631 1.00 97.56 212 GLU A CA 1
ATOM 1686 C C . GLU A 1 212 ? 12.101 -0.977 19.323 1.00 97.56 212 GLU A C 1
ATOM 1688 O O . GLU A 1 212 ? 12.538 -0.450 18.291 1.00 97.56 212 GLU A O 1
ATOM 1693 N N . GLU A 1 213 ? 11.403 -0.282 20.222 1.00 97.94 213 GLU A N 1
ATOM 1694 C CA . GLU A 1 213 ? 11.048 1.124 20.016 1.00 97.94 213 GLU A CA 1
ATOM 1695 C C . GLU A 1 213 ? 12.287 2.022 19.997 1.00 97.94 213 GLU A C 1
ATOM 1697 O O . GLU A 1 213 ? 12.410 2.905 19.147 1.00 97.94 213 GLU A O 1
ATOM 1702 N N . GLU A 1 214 ? 13.232 1.751 20.889 1.00 97.81 214 GLU A N 1
ATOM 1703 C CA . GLU A 1 214 ? 14.500 2.454 21.036 1.00 97.81 214 GLU A CA 1
ATOM 1704 C C . GLU A 1 214 ? 15.355 2.322 19.769 1.00 97.81 214 GLU A C 1
ATOM 1706 O O . GLU A 1 214 ? 15.931 3.309 19.300 1.00 97.81 214 GLU A O 1
ATOM 1711 N N . GLU A 1 215 ? 15.394 1.128 19.164 1.00 97.81 215 GLU A N 1
ATOM 1712 C CA . GLU A 1 215 ? 16.107 0.902 17.906 1.00 97.81 215 GLU A CA 1
ATOM 1713 C C . GLU A 1 215 ? 15.449 1.664 16.750 1.00 97.81 215 GLU A C 1
ATOM 1715 O O . GLU A 1 215 ? 16.140 2.363 16.002 1.00 97.81 215 GLU A O 1
ATOM 1720 N N . LEU A 1 216 ? 14.119 1.600 16.624 1.00 97.56 216 LEU A N 1
ATOM 1721 C CA . LEU A 1 216 ? 13.399 2.365 15.604 1.00 97.56 216 LEU A CA 1
ATOM 1722 C C . LEU A 1 216 ? 13.583 3.876 15.773 1.00 97.56 216 LEU A C 1
ATOM 1724 O O . LEU A 1 216 ? 13.823 4.582 14.792 1.00 97.56 216 LEU A O 1
ATOM 1728 N N . LEU A 1 217 ? 13.506 4.390 17.002 1.00 98.12 217 LEU A N 1
ATOM 1729 C CA . LEU A 1 217 ? 13.714 5.807 17.296 1.00 98.12 217 LEU A CA 1
ATOM 1730 C C . LEU A 1 217 ? 15.142 6.260 16.962 1.00 98.12 217 LEU A C 1
ATOM 1732 O O . LEU A 1 217 ? 15.304 7.374 16.453 1.00 98.12 217 LEU A O 1
ATOM 1736 N N . ARG A 1 218 ? 16.151 5.403 17.175 1.00 98.31 218 ARG A N 1
ATOM 1737 C CA . ARG A 1 218 ? 17.536 5.638 16.738 1.00 98.31 218 ARG A CA 1
ATOM 1738 C C . ARG A 1 218 ? 17.636 5.697 15.210 1.00 98.31 218 ARG A C 1
ATOM 1740 O O . ARG A 1 218 ? 18.083 6.712 14.678 1.00 98.31 218 ARG A O 1
ATOM 1747 N N . LEU A 1 219 ? 17.148 4.673 14.502 1.00 97.81 219 LEU A N 1
ATOM 1748 C CA . LEU A 1 219 ? 17.157 4.616 13.030 1.00 97.81 219 LEU A CA 1
ATOM 1749 C C . LEU A 1 219 ? 16.407 5.801 12.391 1.00 97.81 219 LEU A C 1
ATOM 1751 O O . LEU A 1 219 ? 16.808 6.313 11.346 1.00 97.81 219 LEU A O 1
ATOM 1755 N N . PHE A 1 220 ? 15.328 6.268 13.024 1.00 97.38 220 PHE A N 1
ATOM 1756 C CA . PHE A 1 220 ? 14.584 7.452 12.597 1.00 97.38 220 PHE A CA 1
ATOM 1757 C C . PHE A 1 220 ? 15.372 8.752 12.797 1.00 97.38 220 PHE A C 1
ATOM 1759 O O . PHE A 1 220 ? 15.359 9.622 11.925 1.00 97.38 220 PHE A O 1
ATOM 1766 N N . ALA A 1 221 ? 16.056 8.907 13.934 1.00 97.44 221 ALA A N 1
ATOM 1767 C CA . ALA A 1 221 ? 16.891 10.077 14.194 1.00 97.44 221 ALA A CA 1
ATOM 1768 C C . ALA A 1 221 ? 18.069 10.162 13.207 1.00 97.44 221 ALA A C 1
ATOM 1770 O O . ALA A 1 221 ? 18.357 11.246 12.695 1.00 97.44 221 ALA A O 1
ATOM 1771 N N . GLU A 1 222 ? 18.688 9.022 12.893 1.00 96.31 222 GLU A N 1
ATOM 1772 C CA . GLU A 1 222 ? 19.763 8.896 11.902 1.00 96.31 222 GLU A CA 1
ATOM 1773 C C . GLU A 1 222 ? 19.290 9.270 10.485 1.00 96.31 222 GLU A C 1
ATOM 1775 O O . GLU A 1 222 ? 19.938 10.089 9.831 1.00 96.31 222 GLU A O 1
ATOM 1780 N N . ASP A 1 223 ? 18.129 8.773 10.033 1.00 94.81 223 ASP A N 1
ATOM 1781 C CA . ASP A 1 223 ? 17.533 9.160 8.740 1.00 94.81 223 ASP A CA 1
ATOM 1782 C C . ASP A 1 223 ? 17.244 10.669 8.661 1.00 94.81 223 ASP A C 1
ATOM 1784 O O . ASP A 1 223 ? 17.621 11.335 7.693 1.00 94.81 223 ASP A O 1
ATOM 1788 N N . VAL A 1 224 ? 16.635 11.243 9.705 1.00 94.62 224 VAL A N 1
ATOM 1789 C CA . VAL A 1 224 ? 16.337 12.683 9.762 1.00 94.62 224 VAL A CA 1
ATOM 1790 C C . VAL A 1 224 ? 17.616 13.525 9.736 1.00 94.62 224 VAL A C 1
ATOM 1792 O O . VAL A 1 224 ? 17.649 14.554 9.056 1.00 94.62 224 VAL A O 1
ATOM 1795 N N . ALA A 1 225 ? 18.672 13.108 10.439 1.00 95.38 225 ALA A N 1
ATOM 1796 C CA . ALA A 1 225 ? 19.961 13.796 10.425 1.00 95.38 225 ALA A CA 1
ATOM 1797 C C . ALA A 1 225 ? 20.634 13.717 9.043 1.00 95.38 225 ALA A C 1
ATOM 1799 O O . ALA A 1 225 ? 21.031 14.748 8.495 1.00 95.38 225 ALA A O 1
ATOM 1800 N N . ALA A 1 226 ? 20.689 12.524 8.440 1.00 94.12 226 ALA A N 1
ATOM 1801 C CA . ALA A 1 226 ? 21.267 12.308 7.114 1.00 94.12 226 ALA A CA 1
ATOM 1802 C C . ALA A 1 226 ? 20.533 13.106 6.022 1.00 94.12 226 ALA A C 1
ATOM 1804 O O . ALA A 1 226 ? 21.163 13.717 5.155 1.00 94.12 226 ALA A O 1
ATOM 1805 N N . ARG A 1 227 ? 19.197 13.165 6.090 1.00 92.88 227 ARG A N 1
ATOM 1806 C CA . ARG A 1 227 ? 18.380 13.989 5.192 1.00 92.88 227 ARG A CA 1
ATOM 1807 C C . ARG A 1 227 ? 18.671 15.478 5.336 1.00 92.88 227 ARG A C 1
ATOM 1809 O O . ARG A 1 227 ? 18.921 16.124 4.324 1.00 92.88 227 ARG A O 1
ATOM 1816 N N . LYS A 1 228 ? 18.703 16.007 6.564 1.00 93.00 228 LYS A N 1
ATOM 1817 C CA . LYS A 1 228 ? 19.040 17.419 6.819 1.00 93.00 228 LYS A CA 1
ATOM 1818 C C . LYS A 1 228 ? 20.437 17.776 6.310 1.00 93.00 228 LYS A C 1
ATOM 1820 O O . LYS A 1 228 ? 20.597 18.809 5.671 1.00 93.00 228 LYS A O 1
ATOM 1825 N N . ALA A 1 229 ? 21.428 16.912 6.539 1.00 93.12 229 ALA A N 1
ATOM 1826 C CA . ALA A 1 229 ? 22.783 17.107 6.026 1.00 93.12 229 ALA A CA 1
ATOM 1827 C C . ALA A 1 229 ? 22.813 17.144 4.486 1.00 93.12 229 ALA A C 1
ATOM 1829 O O . ALA A 1 229 ? 23.455 18.013 3.900 1.00 93.12 229 ALA A O 1
ATOM 1830 N N . LYS A 1 230 ? 22.062 16.255 3.822 1.00 92.38 230 LYS A N 1
ATOM 1831 C CA . LYS A 1 230 ? 21.936 16.230 2.357 1.00 92.38 230 LYS A CA 1
ATOM 1832 C C . LYS A 1 230 ? 21.208 17.458 1.797 1.00 92.38 230 LYS A C 1
ATOM 1834 O O . LYS A 1 230 ? 21.615 17.980 0.763 1.00 92.38 230 LYS A O 1
ATOM 1839 N N . GLU A 1 231 ? 20.149 17.914 2.461 1.00 91.69 231 GLU A N 1
ATOM 1840 C CA . GLU A 1 231 ? 19.404 19.126 2.098 1.00 91.69 231 GLU A CA 1
ATOM 1841 C C . GLU A 1 231 ? 20.291 20.380 2.249 1.00 91.69 231 GLU A C 1
ATOM 1843 O O . GLU A 1 231 ? 20.349 21.196 1.330 1.00 91.69 231 GLU A O 1
ATOM 1848 N N . ALA A 1 232 ? 21.072 20.482 3.333 1.00 91.12 232 ALA A N 1
ATOM 1849 C CA . ALA A 1 232 ? 22.037 21.566 3.544 1.00 91.12 232 ALA A CA 1
ATOM 1850 C C . ALA A 1 232 ? 23.186 21.556 2.517 1.00 91.12 232 ALA A C 1
ATOM 1852 O O . ALA A 1 232 ? 23.504 22.596 1.944 1.00 91.12 232 ALA A O 1
ATOM 1853 N N . ALA A 1 233 ? 23.771 20.388 2.225 1.00 91.19 233 ALA A N 1
ATOM 1854 C CA . ALA A 1 233 ? 24.814 20.254 1.204 1.00 91.19 233 ALA A CA 1
ATOM 1855 C C . ALA A 1 233 ? 24.303 20.637 -0.197 1.00 91.19 233 ALA A C 1
ATOM 1857 O O . ALA A 1 233 ? 24.996 21.329 -0.945 1.00 91.19 233 ALA A O 1
ATOM 1858 N N . LYS A 1 234 ? 23.065 20.249 -0.540 1.00 90.25 234 LYS A N 1
ATOM 1859 C CA . LYS A 1 234 ? 22.419 20.653 -1.796 1.00 90.25 234 LYS A CA 1
ATOM 1860 C C . LYS A 1 234 ? 22.255 22.174 -1.874 1.00 90.25 234 LYS A C 1
ATOM 1862 O O . LYS A 1 234 ? 22.663 22.759 -2.870 1.00 90.25 234 LYS A O 1
ATOM 1867 N N . ALA A 1 235 ? 21.737 22.807 -0.820 1.00 86.31 235 ALA A N 1
ATOM 1868 C CA . ALA A 1 235 ? 21.570 24.260 -0.767 1.00 86.31 235 ALA A CA 1
ATOM 1869 C C . ALA A 1 235 ? 22.908 25.018 -0.880 1.00 86.31 235 ALA A C 1
ATOM 1871 O O . ALA A 1 235 ? 22.980 26.021 -1.582 1.00 86.31 235 ALA A O 1
ATOM 1872 N N . ALA A 1 236 ? 23.979 24.511 -0.259 1.00 83.06 236 ALA A N 1
ATOM 1873 C CA . ALA A 1 236 ? 25.321 25.085 -0.385 1.00 83.06 236 ALA A CA 1
ATOM 1874 C C . ALA A 1 236 ? 25.912 24.949 -1.803 1.00 83.06 236 ALA A C 1
ATOM 1876 O O . ALA A 1 236 ? 26.713 25.784 -2.208 1.00 83.06 236 ALA A O 1
ATOM 1877 N N . THR A 1 237 ? 25.510 23.921 -2.560 1.00 78.94 237 THR A N 1
ATOM 1878 C CA . THR A 1 237 ? 25.966 23.717 -3.947 1.00 78.94 237 THR A CA 1
ATOM 1879 C C . THR A 1 237 ? 25.163 24.580 -4.927 1.00 78.94 237 THR A C 1
ATOM 1881 O O . THR A 1 237 ? 25.741 25.233 -5.785 1.00 78.94 237 THR A O 1
ATOM 1884 N N . GLU A 1 238 ? 23.836 24.643 -4.770 1.00 72.81 238 GLU A N 1
ATOM 1885 C CA . GLU A 1 238 ? 22.948 25.458 -5.622 1.00 72.81 238 GLU A CA 1
ATOM 1886 C C . GLU A 1 238 ? 23.066 26.969 -5.339 1.00 72.81 238 GLU A C 1
ATOM 1888 O O . GLU A 1 238 ? 22.756 27.783 -6.203 1.00 72.81 238 GLU A O 1
ATOM 1893 N N . GLY A 1 239 ? 23.547 27.363 -4.154 1.00 58.28 239 GLY A N 1
ATOM 1894 C CA . GLY A 1 239 ? 23.823 28.761 -3.803 1.00 58.28 239 GLY A CA 1
ATOM 1895 C C . GLY A 1 239 ? 25.132 29.333 -4.364 1.00 58.28 239 GLY A C 1
ATOM 1896 O O . GLY A 1 239 ? 25.364 30.528 -4.214 1.00 58.28 239 GLY A O 1
ATOM 1897 N N . ALA A 1 240 ? 25.982 28.510 -4.991 1.00 55.75 240 ALA A N 1
ATOM 1898 C CA . ALA A 1 240 ? 27.271 28.933 -5.548 1.00 55.75 240 ALA A CA 1
ATOM 1899 C C . ALA A 1 240 ? 27.214 29.317 -7.045 1.00 55.75 240 ALA A C 1
ATOM 1901 O O . ALA A 1 240 ? 28.183 29.856 -7.571 1.00 55.75 240 ALA A O 1
ATOM 1902 N N . GLU A 1 241 ? 26.091 29.074 -7.733 1.00 50.12 241 GLU A N 1
ATOM 1903 C CA . GLU A 1 241 ? 25.897 29.381 -9.162 1.00 50.12 241 GLU A CA 1
ATOM 1904 C C . GLU A 1 241 ? 25.120 30.697 -9.396 1.00 50.12 241 GLU A C 1
ATOM 1906 O O . GLU A 1 241 ? 24.166 30.754 -10.173 1.00 50.12 241 GLU A O 1
ATOM 1911 N N . GLN A 1 242 ? 25.545 31.788 -8.751 1.00 44.34 242 GLN A N 1
ATOM 1912 C CA . GLN A 1 242 ? 25.244 33.150 -9.216 1.00 44.34 242 GLN A CA 1
ATOM 1913 C C . GLN A 1 242 ? 26.551 33.877 -9.553 1.00 44.34 242 GLN A C 1
ATOM 1915 O O . GLN A 1 242 ? 27.224 34.353 -8.639 1.00 44.34 242 GLN A O 1
ATOM 1920 N N . PRO A 1 243 ? 26.940 33.972 -10.839 1.00 47.72 243 PRO A N 1
ATOM 1921 C CA . PRO A 1 243 ? 28.046 34.829 -11.236 1.00 47.72 243 PRO A CA 1
ATOM 1922 C C . PRO A 1 243 ? 27.635 36.303 -11.151 1.00 47.72 243 PRO A C 1
ATOM 1924 O O . PRO A 1 243 ? 26.548 36.687 -11.590 1.00 47.72 243 PRO A O 1
ATOM 1927 N N . GLU A 1 244 ? 28.537 37.131 -10.626 1.00 53.31 244 GLU A N 1
ATOM 1928 C CA . GLU A 1 244 ? 28.464 38.586 -10.741 1.00 53.31 244 GLU A CA 1
ATOM 1929 C C . GLU A 1 244 ? 28.314 39.009 -12.209 1.00 53.31 244 GLU A C 1
ATOM 1931 O O . GLU A 1 244 ? 29.109 38.634 -13.071 1.00 53.31 244 GLU A O 1
ATOM 1936 N N . ALA A 1 245 ? 27.311 39.840 -12.482 1.00 50.88 245 ALA A N 1
ATOM 1937 C CA . ALA A 1 245 ? 27.161 40.558 -13.743 1.00 50.88 245 ALA A CA 1
ATOM 1938 C C . ALA A 1 245 ? 26.628 41.969 -13.448 1.00 50.88 245 ALA A C 1
ATOM 1940 O O . ALA A 1 245 ? 25.479 42.293 -13.749 1.00 50.88 245 ALA A O 1
ATOM 1941 N N . ALA A 1 246 ? 27.451 42.785 -12.779 1.00 50.59 246 ALA A N 1
ATOM 1942 C CA . ALA A 1 246 ? 27.079 44.126 -12.328 1.00 50.59 246 ALA A CA 1
ATOM 1943 C C . ALA A 1 246 ? 28.243 45.143 -12.364 1.00 50.59 246 ALA A C 1
ATOM 1945 O O . ALA A 1 246 ? 28.455 45.857 -11.397 1.00 50.59 246 ALA A O 1
ATOM 1946 N N . GLU A 1 247 ? 28.966 45.218 -13.486 1.00 46.81 247 GLU A N 1
ATOM 1947 C CA . GLU A 1 247 ? 29.842 46.326 -13.936 1.00 46.81 247 GLU A CA 1
ATOM 1948 C C . GLU A 1 247 ? 30.243 46.008 -15.399 1.00 46.81 247 GLU A C 1
ATOM 1950 O O . GLU A 1 247 ? 30.425 44.837 -15.721 1.00 46.81 247 GLU A O 1
ATOM 1955 N N . ALA A 1 248 ? 30.387 46.911 -16.376 1.00 41.22 248 ALA A N 1
ATOM 1956 C CA . ALA A 1 248 ? 29.983 48.315 -16.582 1.00 41.22 248 ALA A CA 1
ATOM 1957 C C . ALA A 1 248 ? 29.763 48.491 -18.125 1.00 41.22 248 ALA A C 1
ATOM 1959 O O . ALA A 1 248 ? 29.838 47.494 -18.841 1.00 41.22 248 ALA A O 1
ATOM 1960 N N . HIS A 1 249 ? 29.475 49.621 -18.786 1.00 38.25 249 HIS A N 1
ATOM 1961 C CA . HIS A 1 249 ? 29.383 51.072 -18.521 1.00 38.25 249 HIS A CA 1
ATOM 1962 C C . HIS A 1 249 ? 28.339 51.673 -19.522 1.00 38.25 249 HIS A C 1
ATOM 1964 O O . HIS A 1 249 ? 27.855 50.922 -20.375 1.00 38.25 249 HIS A O 1
ATOM 1970 N N . PRO A 1 250 ? 27.969 52.975 -19.455 1.00 46.84 250 PRO A N 1
ATOM 1971 C CA . PRO A 1 250 ? 27.277 53.679 -20.548 1.00 46.84 250 PRO A CA 1
ATOM 1972 C C . PRO A 1 250 ? 28.197 54.020 -21.738 1.00 46.84 250 PRO A C 1
ATOM 1974 O O . PRO A 1 250 ? 29.427 54.118 -21.523 1.00 46.84 250 PRO A O 1
#

Secondary structure (DSSP, 8-state):
-----------HHHHHHHHHHHTT-------HHHHHH-B---EEE-TTS-EEEPP-HHHHHHHHHHHIIIIIHHHHHHHT---SEEEEPPTT-SSSEEEEEEEEEEEEE-TTS-EEEEEEEEEEEEE--BPPTTTS-TTT-B--HHHHHHHHHHHHHHTT-SS-SHHHHHHHHHHHHHHHHTTS--TTT---SS--SSHHHHHHHHHTS---HHHHHHHHHHHHHHHHHHHHHHHHHHTT----------

InterPro domains:
  IPR013536 WLM domain [PF08325] (124-181)

Radius of gyration: 25.98 Å; chains: 1; bounding box: 65×73×95 Å